Protein AF-A0A6M1SRT4-F1 (afdb_monomer)

Sequence (209 aa):
MESKGIPHTAVFRVLVNGAPESADYNVMPDDEIEVFPMEEVDPDELETIFSSPPAFIADSHLAKLGRDLRLLGIDTLINEEKEDAEIIRLSNNEKRMILTRNLNLLRHGSTQYGYWVRSEDPDQQLDEVLSRFNLFEMIQPFSRCMTCNGMLDEVSPEEVREEVPPKVREWCDQYHRCKDCGKVYWKGSHYDKLKEKVQRVINKMQRQG

Structure (mmCIF, N/CA/C/O backbone):
data_AF-A0A6M1SRT4-F1
#
_entry.id   AF-A0A6M1SRT4-F1
#
loop_
_atom_site.group_PDB
_atom_site.id
_atom_site.type_symbol
_atom_site.label_atom_id
_atom_site.label_alt_id
_atom_site.label_comp_id
_atom_site.label_asym_id
_atom_site.label_entity_id
_atom_site.label_seq_id
_atom_site.pdbx_PDB_ins_code
_atom_site.Cartn_x
_atom_site.Cartn_y
_atom_site.Cartn_z
_atom_site.occupancy
_atom_site.B_iso_or_equiv
_atom_site.auth_seq_id
_atom_site.auth_comp_id
_atom_site.auth_asym_id
_atom_site.auth_atom_id
_atom_site.pdbx_PDB_model_num
ATOM 1 N N . MET A 1 1 ? 32.104 1.715 -27.816 1.00 32.03 1 MET A N 1
ATOM 2 C CA . MET A 1 1 ? 30.871 0.911 -27.694 1.00 32.03 1 MET A CA 1
ATOM 3 C C . MET A 1 1 ? 30.430 1.039 -26.254 1.00 32.03 1 MET A C 1
ATOM 5 O O . MET A 1 1 ? 30.875 0.289 -25.400 1.00 32.03 1 MET A O 1
ATOM 9 N N . GLU A 1 2 ? 29.726 2.130 -25.974 1.00 26.80 2 GLU A N 1
ATOM 10 C CA . GLU A 1 2 ? 29.362 2.544 -24.622 1.00 26.80 2 GLU A CA 1
ATOM 11 C C . GLU A 1 2 ? 28.078 1.835 -24.194 1.00 26.80 2 GLU A C 1
ATOM 13 O O . GLU A 1 2 ? 27.153 1.672 -24.991 1.00 26.80 2 GLU A O 1
ATOM 18 N N . SER A 1 3 ? 28.060 1.389 -22.939 1.00 34.50 3 SER A N 1
ATOM 19 C CA . SER A 1 3 ? 26.933 0.741 -22.280 1.00 34.50 3 SER A CA 1
ATOM 20 C C . SER A 1 3 ? 25.682 1.612 -22.393 1.00 34.50 3 SER A C 1
ATOM 22 O O . SER A 1 3 ? 25.579 2.644 -21.725 1.00 34.50 3 SER A O 1
ATOM 24 N N . LYS A 1 4 ? 24.723 1.204 -23.224 1.00 35.44 4 LYS A N 1
ATOM 25 C CA . LYS A 1 4 ? 23.408 1.842 -23.273 1.00 35.44 4 LYS A CA 1
ATOM 26 C C . LYS A 1 4 ? 22.645 1.434 -22.018 1.00 35.44 4 LYS A C 1
ATOM 28 O O . LYS A 1 4 ? 22.087 0.346 -21.930 1.00 35.44 4 LYS A O 1
ATOM 33 N N . GLY A 1 5 ? 22.752 2.289 -21.003 1.00 40.31 5 GLY A N 1
ATOM 34 C CA . GLY A 1 5 ? 22.000 2.192 -19.764 1.00 40.31 5 GLY A CA 1
ATOM 35 C C . GLY A 1 5 ? 20.503 2.112 -20.047 1.00 40.31 5 GLY A C 1
ATOM 36 O O . GLY A 1 5 ? 20.013 2.655 -21.035 1.00 40.31 5 GLY A O 1
ATOM 37 N N . ILE A 1 6 ? 19.808 1.394 -19.169 1.00 43.38 6 ILE A N 1
ATOM 38 C CA . ILE A 1 6 ? 18.354 1.243 -19.182 1.00 43.38 6 ILE A CA 1
ATOM 39 C C . ILE A 1 6 ? 17.707 2.633 -19.305 1.00 43.38 6 ILE A C 1
ATOM 41 O O . ILE A 1 6 ? 18.128 3.537 -18.573 1.00 43.38 6 ILE A O 1
ATOM 45 N N . PRO A 1 7 ? 16.716 2.822 -20.201 1.00 38.16 7 PRO A N 1
ATOM 46 C CA . PRO A 1 7 ? 16.064 4.107 -20.382 1.00 38.16 7 PRO A CA 1
ATOM 47 C C . PRO A 1 7 ? 15.533 4.637 -19.060 1.00 38.16 7 PRO A C 1
ATOM 49 O O . PRO A 1 7 ? 15.009 3.891 -18.230 1.00 38.16 7 PRO A O 1
ATOM 52 N N . HIS A 1 8 ? 15.625 5.952 -18.897 1.00 35.12 8 HIS A N 1
ATOM 53 C CA . HIS A 1 8 ? 15.214 6.627 -17.680 1.00 35.12 8 HIS A CA 1
ATOM 54 C C . HIS A 1 8 ? 13.736 6.394 -17.332 1.00 35.12 8 HIS A C 1
ATOM 56 O O . HIS A 1 8 ? 13.391 6.716 -16.215 1.00 35.12 8 HIS A O 1
ATOM 62 N N . THR A 1 9 ? 12.886 5.831 -18.207 1.00 36.91 9 THR A N 1
ATOM 63 C CA . THR A 1 9 ? 11.411 5.779 -18.100 1.00 36.91 9 THR A CA 1
ATOM 64 C C . THR A 1 9 ? 10.755 4.392 -18.009 1.00 36.91 9 THR A C 1
ATOM 66 O O . THR A 1 9 ? 9.523 4.291 -17.960 1.00 36.91 9 THR A O 1
ATOM 69 N N . ALA A 1 10 ? 11.545 3.324 -17.902 1.00 42.59 10 ALA A N 1
ATOM 70 C CA . ALA A 1 10 ? 11.075 1.954 -18.101 1.00 42.59 10 ALA A CA 1
ATOM 71 C C . ALA A 1 10 ? 10.118 1.427 -17.004 1.00 42.59 10 ALA A C 1
ATOM 73 O O . ALA A 1 10 ? 10.505 1.169 -15.863 1.00 42.59 10 ALA A O 1
ATOM 74 N N . VAL A 1 11 ? 8.855 1.221 -17.389 1.00 48.19 11 VAL A N 1
ATOM 75 C CA . VAL A 1 11 ? 8.126 0.009 -16.988 1.00 48.19 11 VAL A CA 1
ATOM 76 C C . VAL A 1 11 ? 8.505 -1.034 -18.024 1.00 48.19 11 VAL A C 1
ATOM 78 O O . VAL A 1 11 ? 8.419 -0.755 -19.213 1.00 48.19 11 VAL A O 1
ATOM 81 N N . PHE A 1 12 ? 8.980 -2.189 -17.582 1.00 49.22 12 PHE A N 1
ATOM 82 C CA . PHE A 1 12 ? 9.591 -3.175 -18.464 1.00 49.22 12 PHE A CA 1
ATOM 83 C C . PHE A 1 12 ? 8.508 -4.130 -18.974 1.00 49.22 12 PHE A C 1
ATOM 85 O O . PHE A 1 12 ? 7.897 -4.829 -18.171 1.00 49.22 12 PHE A O 1
ATOM 92 N N . ARG A 1 13 ? 8.294 -4.182 -20.293 1.00 48.31 13 ARG A N 1
ATOM 93 C CA . ARG A 1 13 ? 7.928 -5.431 -20.972 1.00 48.31 13 ARG A CA 1
ATOM 94 C C . ARG A 1 13 ? 9.236 -6.014 -21.486 1.00 48.31 13 ARG A C 1
ATOM 96 O O . ARG A 1 13 ? 9.925 -5.339 -22.244 1.00 48.31 13 ARG A O 1
ATOM 103 N N . VAL A 1 14 ? 9.593 -7.207 -21.029 1.00 50.50 14 VAL A N 1
ATOM 104 C CA . VAL A 1 14 ? 10.761 -7.950 -21.517 1.00 50.50 14 VAL A CA 1
ATOM 105 C C . VAL A 1 14 ? 10.300 -8.728 -22.750 1.00 50.50 14 VAL A C 1
ATOM 107 O O . VAL A 1 14 ? 9.510 -9.662 -22.616 1.00 50.50 14 VAL A O 1
ATOM 110 N N . LEU A 1 15 ? 10.718 -8.315 -23.950 1.00 50.78 15 LEU A N 1
ATOM 111 C CA . LEU A 1 15 ? 10.634 -9.176 -25.138 1.00 50.78 15 LEU A CA 1
ATOM 112 C C . LEU A 1 15 ? 11.965 -9.901 -25.300 1.00 50.78 15 LEU A C 1
ATOM 114 O O . LEU A 1 15 ? 13.016 -9.308 -25.062 1.00 50.78 15 LEU A O 1
ATOM 118 N N . VAL A 1 16 ? 11.918 -11.158 -25.725 1.00 52.19 16 VAL A N 1
ATOM 119 C CA . VAL A 1 16 ? 13.107 -11.934 -26.079 1.00 52.19 16 VAL A CA 1
ATOM 120 C C . VAL A 1 16 ? 13.082 -12.117 -27.593 1.00 52.19 16 VAL A C 1
ATOM 122 O O . VAL A 1 16 ? 12.098 -12.612 -28.139 1.00 52.19 16 VAL A O 1
ATOM 125 N N . ASN A 1 17 ? 14.141 -11.686 -28.283 1.00 47.12 17 ASN A N 1
ATOM 126 C CA . ASN A 1 17 ? 14.293 -11.804 -29.739 1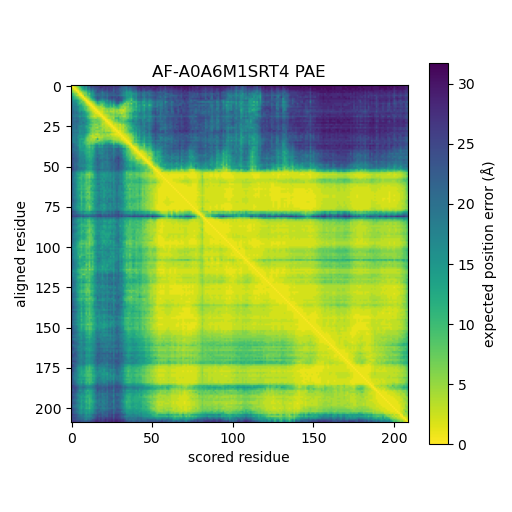.00 47.12 17 ASN A CA 1
ATOM 127 C C . ASN A 1 17 ? 13.105 -11.208 -30.530 1.00 47.12 17 ASN A C 1
ATOM 129 O O . ASN A 1 17 ? 12.660 -11.772 -31.532 1.00 47.12 17 ASN A O 1
ATOM 133 N N . GLY A 1 18 ? 12.566 -10.078 -30.061 1.00 41.59 18 GLY A N 1
ATOM 134 C CA . GLY A 1 18 ? 11.461 -9.364 -30.707 1.00 41.59 18 GLY A CA 1
ATOM 135 C C . GLY A 1 18 ? 10.059 -9.943 -30.470 1.00 41.59 18 GLY A C 1
ATOM 136 O O . GLY A 1 18 ? 9.101 -9.458 -31.074 1.00 41.59 18 GLY A O 1
ATOM 137 N N . ALA A 1 19 ? 9.897 -10.950 -29.600 1.00 44.38 19 ALA A N 1
ATOM 138 C CA . ALA A 1 19 ? 8.599 -11.552 -29.287 1.00 44.38 19 ALA A CA 1
ATOM 139 C C . ALA A 1 19 ? 8.323 -11.646 -27.771 1.00 44.38 19 ALA A C 1
ATOM 141 O O . ALA A 1 19 ? 9.248 -11.769 -26.963 1.00 44.38 19 ALA A O 1
ATOM 142 N N . PRO A 1 20 ? 7.043 -11.578 -27.348 1.00 48.00 20 PRO A N 1
ATOM 143 C CA . PRO A 1 20 ? 6.665 -11.884 -25.977 1.00 48.00 20 PRO A CA 1
ATOM 144 C C . PRO A 1 20 ? 6.768 -13.395 -25.765 1.00 48.00 20 PRO A C 1
ATOM 146 O O . PRO A 1 20 ? 5.934 -14.154 -26.258 1.00 48.00 20 PRO A O 1
ATOM 149 N N . GLU A 1 21 ? 7.799 -13.819 -25.045 1.00 55.38 21 GLU A N 1
ATOM 150 C CA . GLU A 1 21 ? 8.018 -15.229 -24.740 1.00 55.38 21 GLU A CA 1
ATOM 151 C C . GLU A 1 21 ? 7.243 -15.685 -23.501 1.00 55.38 21 GLU A C 1
ATOM 153 O O . GLU A 1 21 ? 6.806 -14.892 -22.661 1.00 55.38 21 GLU A O 1
ATOM 158 N N . SER A 1 22 ? 7.041 -16.999 -23.401 1.00 42.44 22 SER A N 1
ATOM 159 C CA . SER A 1 22 ? 6.357 -17.605 -22.255 1.00 42.44 22 SER A CA 1
ATOM 160 C C . SER A 1 22 ? 7.126 -17.387 -20.946 1.00 42.44 22 SER A C 1
ATOM 162 O O . SER A 1 22 ? 8.352 -17.293 -20.938 1.00 42.44 22 SER A O 1
ATOM 164 N N . ALA A 1 23 ? 6.406 -17.389 -19.820 1.00 41.41 23 ALA A N 1
ATOM 165 C CA . ALA A 1 23 ? 6.971 -17.245 -18.474 1.00 41.41 23 ALA A CA 1
ATOM 166 C C . ALA A 1 23 ? 8.093 -18.251 -18.141 1.00 41.41 23 ALA A C 1
ATOM 168 O O . ALA A 1 23 ? 8.920 -17.981 -17.271 1.00 41.41 23 ALA A O 1
ATOM 169 N N . ASP A 1 24 ? 8.100 -19.394 -18.830 1.00 40.78 24 ASP A N 1
ATOM 170 C CA . ASP A 1 24 ? 9.022 -20.512 -18.622 1.00 40.78 24 ASP A CA 1
ATOM 171 C C . ASP A 1 24 ? 10.260 -20.446 -19.539 1.00 40.78 24 ASP A C 1
ATOM 173 O O . ASP A 1 24 ? 11.065 -21.381 -19.583 1.00 40.78 24 ASP A O 1
ATOM 177 N N . TYR A 1 25 ? 10.420 -19.359 -20.298 1.00 48.25 25 TYR A N 1
ATOM 178 C CA . TYR A 1 25 ? 11.553 -19.180 -21.193 1.00 48.25 25 TYR A CA 1
ATOM 179 C C . TYR A 1 25 ? 12.846 -18.898 -20.412 1.00 48.25 25 TYR A C 1
ATOM 181 O O . TYR A 1 25 ? 12.944 -17.955 -19.624 1.00 48.25 25 TYR A O 1
ATOM 189 N N . ASN A 1 26 ? 13.867 -19.723 -20.653 1.00 47.91 26 ASN A N 1
ATOM 190 C CA . ASN A 1 26 ? 15.200 -19.530 -20.092 1.00 47.91 26 ASN A CA 1
ATOM 191 C C . ASN A 1 26 ? 16.015 -18.637 -21.023 1.00 47.91 26 ASN A C 1
ATOM 193 O O . ASN A 1 26 ? 16.450 -19.096 -22.077 1.00 47.91 26 ASN A O 1
ATOM 197 N N . VAL A 1 27 ? 16.242 -17.393 -20.600 1.00 50.66 27 VAL A N 1
ATOM 198 C CA . VAL A 1 27 ? 17.067 -16.433 -21.340 1.00 50.66 27 VAL A CA 1
ATOM 199 C C . VAL A 1 27 ? 18.485 -16.971 -21.531 1.00 50.66 27 VAL A C 1
ATOM 201 O O . VAL A 1 27 ? 19.181 -17.309 -20.569 1.00 50.66 27 VAL A O 1
ATOM 204 N N . MET A 1 28 ? 18.901 -17.038 -22.789 1.00 57.19 28 MET A N 1
ATOM 205 C CA . MET A 1 28 ? 20.204 -17.491 -23.251 1.00 57.19 28 MET A CA 1
ATOM 206 C C . MET A 1 28 ? 21.172 -16.306 -23.411 1.00 57.19 28 MET A C 1
ATOM 208 O O . MET A 1 28 ? 20.737 -15.170 -23.587 1.00 57.19 28 MET A O 1
ATOM 212 N N . PRO A 1 29 ? 22.501 -16.539 -23.384 1.00 40.69 29 PRO A N 1
ATOM 213 C CA . PRO A 1 29 ? 23.502 -15.471 -23.502 1.00 40.69 29 PRO A CA 1
ATOM 214 C C . PRO A 1 29 ? 23.410 -14.612 -24.772 1.00 40.69 29 PRO A C 1
ATOM 216 O O . PRO A 1 29 ? 23.883 -13.478 -24.754 1.00 40.69 29 PRO A O 1
ATOM 219 N N . ASP A 1 30 ? 22.820 -15.149 -25.841 1.00 56.78 30 ASP A N 1
ATOM 220 C CA . ASP A 1 30 ? 22.699 -14.491 -27.146 1.00 56.78 30 ASP A CA 1
ATOM 221 C C . ASP A 1 30 ? 21.304 -13.889 -27.393 1.00 56.78 30 ASP A C 1
ATOM 223 O O . ASP A 1 30 ? 21.046 -13.387 -28.485 1.00 56.78 30 ASP A O 1
ATOM 227 N N . ASP A 1 31 ? 20.404 -13.937 -26.406 1.00 49.97 31 ASP A N 1
ATOM 228 C CA . ASP A 1 31 ? 19.069 -13.362 -26.553 1.00 49.97 31 ASP A CA 1
ATOM 229 C C . ASP A 1 31 ? 19.103 -11.833 -26.538 1.00 49.97 31 ASP A C 1
ATOM 231 O O . ASP A 1 31 ? 19.677 -11.200 -25.644 1.00 49.97 31 ASP A O 1
ATOM 235 N N . GLU A 1 32 ? 18.407 -11.225 -27.499 1.00 41.72 32 GLU A N 1
ATOM 236 C CA . GLU A 1 32 ? 18.157 -9.789 -27.496 1.00 41.72 32 GLU A CA 1
ATOM 237 C C . GLU A 1 32 ? 16.957 -9.487 -26.600 1.00 41.72 32 GLU A C 1
ATOM 239 O O . GLU A 1 32 ? 15.810 -9.790 -26.932 1.00 41.72 32 GLU A O 1
ATOM 244 N N . ILE A 1 33 ? 17.235 -8.899 -25.434 1.00 51.56 33 ILE A N 1
ATOM 245 C CA . ILE A 1 33 ? 16.201 -8.428 -24.516 1.00 51.56 33 ILE A CA 1
ATOM 246 C C . ILE A 1 33 ? 15.830 -6.994 -24.878 1.00 51.56 33 ILE A C 1
ATOM 248 O O . ILE A 1 33 ? 16.604 -6.061 -24.637 1.00 51.56 33 ILE A O 1
ATOM 252 N N . GLU A 1 34 ? 14.624 -6.807 -25.401 1.00 46.69 34 GLU A N 1
ATOM 253 C CA . GLU A 1 34 ? 14.086 -5.476 -25.657 1.00 46.69 34 GLU A CA 1
ATOM 254 C C . GLU A 1 34 ? 13.308 -4.985 -24.435 1.00 46.69 34 GLU A C 1
ATOM 256 O O . GLU A 1 34 ? 12.413 -5.657 -23.919 1.00 46.69 34 GLU A O 1
ATOM 261 N N . VAL A 1 35 ? 13.689 -3.797 -23.963 1.00 50.81 35 VAL A N 1
ATOM 262 C CA . VAL A 1 35 ? 13.059 -3.087 -22.850 1.00 50.81 35 VAL A CA 1
ATOM 263 C C . VAL A 1 35 ? 12.416 -1.829 -23.403 1.00 50.81 35 VAL A C 1
ATOM 265 O O . VAL A 1 35 ? 13.119 -0.903 -23.812 1.00 50.81 35 VAL A O 1
ATOM 268 N N . PHE A 1 36 ? 11.090 -1.774 -23.360 1.00 47.12 36 PHE A N 1
ATOM 269 C CA . PHE A 1 36 ? 10.350 -0.625 -23.868 1.00 47.12 36 PHE A CA 1
ATOM 270 C C . PHE A 1 36 ? 10.155 0.430 -22.775 1.00 47.12 36 PHE A C 1
ATOM 272 O O . PHE A 1 36 ? 9.729 0.099 -21.666 1.00 47.12 36 PHE A O 1
ATOM 279 N N . PRO A 1 37 ? 10.443 1.713 -23.044 1.00 46.75 37 PRO A N 1
ATOM 280 C CA . PRO A 1 37 ? 9.884 2.791 -22.246 1.00 46.75 37 PRO A CA 1
ATOM 281 C C . PRO A 1 37 ? 8.361 2.816 -22.452 1.00 46.75 37 PRO A C 1
ATOM 283 O O . PRO A 1 37 ? 7.874 2.717 -23.573 1.00 46.75 37 PRO A O 1
ATOM 286 N N . MET A 1 38 ? 7.582 2.970 -21.376 1.00 48.91 38 MET A N 1
ATOM 287 C CA . MET A 1 38 ? 6.108 2.962 -21.477 1.00 48.91 38 MET A CA 1
ATOM 288 C C . MET A 1 38 ? 5.548 4.110 -22.328 1.00 48.91 38 MET A C 1
ATOM 290 O O . MET A 1 38 ? 4.392 4.073 -22.712 1.00 48.91 38 MET A O 1
ATOM 294 N N . GLU A 1 39 ? 6.353 5.123 -22.644 1.00 47.41 39 GLU A N 1
ATOM 295 C CA . GLU A 1 39 ? 5.965 6.211 -23.551 1.00 47.41 39 GLU A CA 1
ATOM 296 C C . GLU A 1 39 ? 5.524 5.701 -24.941 1.00 47.41 39 GLU A C 1
ATOM 298 O O . GLU A 1 39 ? 4.870 6.438 -25.672 1.00 47.41 39 GLU A O 1
ATOM 303 N N . GLU A 1 40 ? 5.834 4.443 -25.276 1.00 46.09 40 GLU A N 1
ATOM 304 C CA . GLU A 1 40 ? 5.462 3.767 -26.524 1.00 46.09 40 GLU A CA 1
ATOM 305 C C . GLU A 1 40 ? 4.365 2.692 -26.359 1.00 46.09 40 GLU A C 1
ATOM 307 O O . GLU A 1 40 ? 3.987 2.065 -27.346 1.00 46.09 40 GLU A O 1
ATOM 312 N N . VAL A 1 41 ? 3.846 2.464 -25.143 1.00 48.69 41 VAL A N 1
ATOM 313 C CA . VAL A 1 41 ? 2.794 1.464 -24.872 1.00 48.69 41 VAL A CA 1
ATOM 314 C C . VAL A 1 41 ? 1.449 2.168 -24.726 1.00 48.69 41 VAL A C 1
ATOM 316 O O . VAL A 1 41 ? 1.307 3.078 -23.908 1.00 48.69 41 VAL A O 1
ATOM 319 N N . ASP A 1 42 ? 0.464 1.740 -25.514 1.00 48.59 42 ASP A N 1
ATOM 320 C CA . ASP A 1 42 ? -0.900 2.268 -25.467 1.00 48.59 42 ASP A CA 1
ATOM 321 C C . ASP A 1 42 ? -1.490 2.097 -24.046 1.00 48.59 42 ASP A C 1
ATOM 323 O O . ASP A 1 42 ? -1.425 0.994 -23.492 1.00 48.59 42 ASP A O 1
ATOM 327 N N . PRO A 1 43 ? -2.053 3.146 -23.416 1.00 50.19 43 PRO A N 1
ATOM 328 C CA . PRO A 1 43 ? -2.765 3.030 -22.144 1.00 50.19 43 PRO A CA 1
ATOM 329 C C . PRO A 1 43 ? -3.808 1.901 -22.105 1.00 50.19 43 PRO A C 1
ATOM 331 O O . PRO A 1 43 ? -3.932 1.234 -21.077 1.00 50.19 43 PRO A O 1
ATOM 334 N N . ASP A 1 44 ? -4.481 1.622 -23.225 1.00 49.22 44 ASP A N 1
ATOM 335 C CA . ASP A 1 44 ? -5.466 0.538 -23.338 1.00 49.22 44 ASP A CA 1
ATOM 336 C C . ASP A 1 44 ? -4.788 -0.855 -23.346 1.00 49.22 44 ASP A C 1
ATOM 338 O O . ASP A 1 44 ? -5.333 -1.848 -22.846 1.00 49.22 44 ASP A O 1
ATOM 342 N N . GLU A 1 45 ? -3.546 -0.948 -23.838 1.00 49.19 45 GLU A N 1
ATOM 343 C CA . GLU A 1 45 ? -2.724 -2.156 -23.698 1.00 49.19 45 GLU A CA 1
ATOM 344 C C . GLU A 1 45 ? -2.268 -2.358 -22.246 1.00 49.19 45 GLU A C 1
ATOM 346 O O . GLU A 1 45 ? -2.200 -3.498 -21.786 1.00 49.19 45 GLU A O 1
ATOM 351 N N . LEU A 1 46 ? -2.029 -1.289 -21.478 1.00 49.81 46 LEU A N 1
ATOM 352 C CA . LEU A 1 46 ? -1.686 -1.397 -20.052 1.00 49.81 46 LEU A CA 1
ATOM 353 C C . LEU A 1 46 ? -2.848 -1.950 -19.220 1.00 49.81 46 LEU A C 1
ATOM 355 O O . LEU A 1 46 ? -2.618 -2.792 -18.351 1.00 49.81 46 LEU A O 1
ATOM 359 N N . GLU A 1 47 ? -4.088 -1.545 -19.507 1.00 49.00 47 GLU A N 1
ATOM 360 C CA . GLU A 1 47 ? -5.283 -2.137 -18.882 1.00 49.00 47 GLU A CA 1
ATOM 361 C C . GLU A 1 47 ? -5.444 -3.626 -19.218 1.00 49.00 47 GLU A C 1
ATOM 363 O O . GLU A 1 47 ? -5.954 -4.400 -18.410 1.00 49.00 47 GLU A O 1
ATOM 368 N N . THR A 1 48 ? -4.966 -4.046 -20.392 1.00 48.81 48 THR A N 1
ATOM 369 C CA . THR A 1 48 ? -5.008 -5.446 -20.838 1.00 48.81 48 THR A CA 1
ATOM 370 C C . THR A 1 48 ? -3.883 -6.289 -20.214 1.00 48.81 48 THR A C 1
ATOM 372 O O . THR A 1 48 ? -4.043 -7.496 -20.000 1.00 48.81 48 THR A O 1
ATOM 375 N N . ILE A 1 49 ? -2.739 -5.669 -19.909 1.00 51.38 49 ILE A N 1
ATOM 376 C CA . ILE A 1 49 ? -1.545 -6.325 -19.357 1.00 51.38 49 ILE A CA 1
ATOM 377 C C . ILE A 1 49 ? -1.623 -6.460 -17.826 1.00 51.38 49 ILE A C 1
ATOM 379 O O . ILE A 1 49 ? -1.140 -7.453 -17.272 1.00 51.38 49 ILE A O 1
ATOM 383 N N . PHE A 1 50 ? -2.247 -5.507 -17.130 1.00 60.56 50 PHE A N 1
ATOM 384 C CA . PHE A 1 50 ? -2.291 -5.482 -15.667 1.00 60.56 50 PHE A CA 1
ATOM 385 C C . PHE A 1 50 ? -3.633 -5.926 -15.088 1.00 60.56 50 PHE A C 1
ATOM 387 O O . PHE A 1 50 ? -4.680 -5.878 -15.727 1.00 60.56 50 PHE A O 1
ATOM 394 N N . SER A 1 51 ? -3.608 -6.342 -13.822 1.00 59.38 51 SER A N 1
ATOM 395 C CA . SER A 1 51 ? -4.833 -6.407 -13.027 1.00 59.38 51 SER A CA 1
ATOM 396 C C . SER A 1 51 ? -5.455 -5.007 -12.949 1.00 59.38 51 SER A C 1
ATOM 398 O O . SER A 1 51 ? -4.738 -4.036 -12.714 1.00 59.38 51 SER A O 1
ATOM 400 N N . SER A 1 52 ? -6.774 -4.904 -13.130 1.00 61.16 52 SER A N 1
ATOM 401 C CA . SER A 1 52 ? -7.538 -3.685 -12.847 1.00 61.16 52 SER A CA 1
ATOM 402 C C . SER A 1 52 ? -8.387 -3.915 -11.588 1.00 61.16 52 SER A C 1
ATOM 404 O O . SER A 1 52 ? -9.261 -4.789 -11.608 1.00 61.16 52 SER A O 1
ATOM 406 N N . PRO A 1 53 ? -8.130 -3.199 -10.474 1.00 68.25 53 PRO A N 1
ATOM 407 C CA . PRO A 1 53 ? -7.096 -2.172 -10.295 1.00 68.25 53 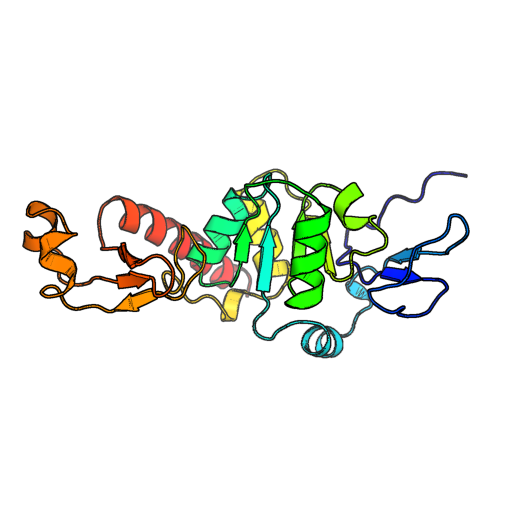PRO A CA 1
ATOM 408 C C . PRO A 1 53 ? -5.663 -2.751 -10.189 1.00 68.25 53 PRO A C 1
ATOM 410 O O . PRO A 1 53 ? -5.508 -3.925 -9.830 1.00 68.25 53 PRO A O 1
ATOM 413 N N . PRO A 1 54 ? -4.611 -1.940 -10.442 1.00 79.75 54 PRO A N 1
ATOM 414 C CA . PRO A 1 54 ? -3.219 -2.380 -10.400 1.00 79.75 54 PRO A CA 1
ATOM 415 C C . PRO A 1 54 ? -2.816 -2.887 -9.017 1.00 79.75 54 PRO A C 1
ATOM 417 O O . PRO A 1 54 ? -3.137 -2.282 -7.990 1.00 79.75 54 PRO A O 1
ATOM 420 N N . ALA A 1 55 ? -2.048 -3.973 -9.008 1.00 91.62 55 ALA A N 1
ATOM 421 C CA . ALA A 1 55 ? -1.482 -4.564 -7.807 1.00 91.62 55 ALA A CA 1
ATOM 422 C C . ALA A 1 55 ? 0.047 -4.611 -7.898 1.00 91.62 55 ALA A C 1
ATOM 424 O O . ALA A 1 55 ? 0.616 -4.794 -8.975 1.00 91.62 55 ALA A O 1
ATOM 425 N N . PHE A 1 56 ? 0.719 -4.468 -6.759 1.00 94.19 56 PHE A N 1
ATOM 426 C CA . PHE A 1 56 ? 2.168 -4.291 -6.687 1.00 94.19 56 PHE A CA 1
ATOM 427 C C . PHE A 1 56 ? 2.833 -5.322 -5.773 1.00 94.19 56 PHE A C 1
ATOM 429 O O . PHE A 1 56 ? 2.200 -5.907 -4.886 1.00 94.19 56 PHE A O 1
ATOM 436 N N . ILE A 1 57 ? 4.137 -5.506 -5.968 1.00 94.81 57 ILE A N 1
ATOM 437 C CA . ILE A 1 57 ? 5.048 -6.131 -5.006 1.00 94.81 57 ILE A CA 1
ATOM 438 C C . ILE A 1 57 ? 6.217 -5.174 -4.797 1.00 94.81 57 ILE A C 1
ATOM 440 O O . ILE A 1 57 ? 6.959 -4.896 -5.732 1.00 94.81 57 ILE A O 1
ATOM 444 N N . ALA A 1 58 ? 6.393 -4.668 -3.581 1.00 94.88 58 ALA A N 1
ATOM 445 C CA . ALA A 1 58 ? 7.552 -3.869 -3.208 1.00 94.88 58 ALA A CA 1
ATOM 446 C C . ALA A 1 58 ? 8.661 -4.766 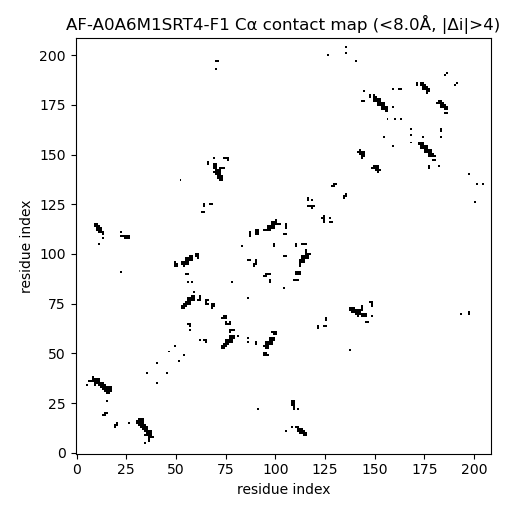-2.645 1.00 94.88 58 ALA A C 1
ATOM 448 O O . ALA A 1 58 ? 8.411 -5.602 -1.768 1.00 94.88 58 ALA A O 1
ATOM 449 N N . ASP A 1 59 ? 9.893 -4.567 -3.118 1.00 90.50 59 ASP A N 1
ATOM 450 C CA . ASP A 1 59 ? 11.064 -5.196 -2.505 1.00 90.50 59 ASP A CA 1
ATOM 451 C C . ASP A 1 59 ? 11.316 -4.681 -1.070 1.00 90.50 59 ASP A C 1
ATOM 453 O O . ASP A 1 59 ? 10.716 -3.704 -0.602 1.00 90.50 59 ASP A O 1
ATOM 457 N N . SER A 1 60 ? 12.250 -5.317 -0.358 1.00 89.12 60 SER A N 1
ATOM 458 C CA . SER A 1 60 ? 12.561 -4.960 1.031 1.00 89.12 60 SER A CA 1
ATOM 459 C C . SER A 1 60 ? 13.071 -3.520 1.211 1.00 89.12 60 SER A C 1
ATOM 461 O O . SER A 1 60 ? 12.874 -2.929 2.273 1.00 89.12 60 SER A O 1
ATOM 463 N N . HIS A 1 61 ? 13.724 -2.934 0.200 1.00 88.69 61 HIS A N 1
ATOM 464 C CA . HIS A 1 61 ? 14.218 -1.551 0.249 1.00 88.69 61 HIS A CA 1
ATOM 465 C C . HIS A 1 61 ? 13.085 -0.534 0.067 1.00 88.69 61 HIS A C 1
ATOM 467 O O . HIS A 1 61 ? 13.187 0.599 0.537 1.00 88.69 61 HIS A O 1
ATOM 473 N N . LEU A 1 62 ? 11.984 -0.952 -0.556 1.00 93.94 62 LEU A N 1
ATOM 474 C CA . LEU A 1 62 ? 10.779 -0.160 -0.775 1.00 93.94 62 LEU A CA 1
ATOM 475 C C . LEU A 1 62 ? 9.631 -0.538 0.172 1.00 93.94 62 LEU A C 1
ATOM 477 O O . LEU A 1 62 ? 8.488 -0.139 -0.039 1.00 93.94 62 LEU A O 1
ATOM 481 N N . ALA A 1 63 ? 9.912 -1.223 1.284 1.00 93.69 63 ALA A N 1
ATOM 482 C CA . ALA A 1 63 ? 8.892 -1.598 2.267 1.00 93.69 63 ALA A CA 1
ATOM 483 C C . ALA A 1 63 ? 8.106 -0.394 2.827 1.00 93.69 63 ALA A C 1
ATOM 485 O O . ALA A 1 63 ? 6.922 -0.509 3.146 1.00 93.69 63 ALA A O 1
ATOM 486 N N . LYS A 1 64 ? 8.737 0.786 2.953 1.00 94.88 64 LYS A N 1
ATOM 487 C CA . LYS A 1 64 ? 8.026 2.014 3.355 1.00 94.88 64 LYS A CA 1
ATOM 488 C C . LYS A 1 64 ? 7.027 2.458 2.283 1.00 94.88 64 LYS A C 1
ATOM 490 O O . LYS A 1 64 ? 5.874 2.695 2.628 1.00 94.88 64 LYS A O 1
ATOM 495 N N . LEU A 1 65 ? 7.449 2.494 1.019 1.00 96.06 65 LEU A N 1
ATOM 496 C CA . LEU A 1 65 ? 6.575 2.781 -0.118 1.00 96.06 65 LEU A CA 1
ATOM 497 C C . LEU A 1 65 ? 5.401 1.795 -0.166 1.00 96.06 65 LEU A C 1
ATOM 499 O O . LEU A 1 65 ? 4.254 2.217 -0.251 1.00 96.06 65 LEU A O 1
ATOM 503 N N . GLY A 1 66 ? 5.662 0.494 -0.008 1.00 96.50 66 GLY A N 1
ATOM 504 C CA . GLY A 1 66 ? 4.605 -0.517 0.016 1.00 96.50 66 GLY A CA 1
ATOM 505 C C . GLY A 1 66 ? 3.594 -0.312 1.149 1.00 96.50 66 GLY A C 1
ATOM 506 O O . GLY A 1 66 ? 2.392 -0.459 0.942 1.00 96.50 66 GLY A O 1
ATOM 507 N N . ARG A 1 67 ? 4.045 0.099 2.343 1.00 95.94 67 ARG A N 1
ATOM 508 C CA . ARG A 1 67 ? 3.139 0.460 3.449 1.00 95.94 67 ARG A CA 1
ATOM 509 C C . ARG A 1 67 ? 2.305 1.696 3.126 1.00 95.94 67 ARG A C 1
ATOM 511 O O . ARG A 1 67 ? 1.131 1.734 3.474 1.00 95.94 67 ARG A O 1
ATOM 518 N N . ASP A 1 68 ? 2.890 2.683 2.464 1.00 96.19 68 ASP A N 1
ATOM 519 C CA . ASP A 1 68 ? 2.177 3.896 2.075 1.00 96.19 68 ASP A CA 1
ATOM 520 C C . ASP A 1 68 ? 1.132 3.629 0.982 1.00 96.19 68 ASP A C 1
ATOM 522 O O . ASP A 1 68 ? 0.027 4.157 1.058 1.00 96.19 68 ASP A O 1
ATOM 526 N N . LEU A 1 69 ? 1.423 2.743 0.027 1.00 96.44 69 LEU A N 1
ATOM 527 C CA . LEU A 1 69 ? 0.450 2.280 -0.965 1.00 96.44 69 LEU A CA 1
ATOM 528 C C . LEU A 1 69 ? -0.717 1.529 -0.302 1.00 96.44 69 LEU A C 1
ATOM 530 O O . LEU A 1 69 ? -1.876 1.852 -0.564 1.00 96.44 69 LEU A O 1
ATOM 534 N N . ARG A 1 70 ? -0.436 0.621 0.647 1.00 97.25 70 ARG A N 1
ATOM 535 C CA . ARG A 1 70 ? -1.478 -0.049 1.456 1.00 97.25 70 ARG A CA 1
ATOM 536 C C . ARG A 1 70 ? -2.342 0.943 2.228 1.00 97.25 70 ARG A C 1
ATOM 538 O O . ARG A 1 70 ? -3.555 0.765 2.295 1.00 97.25 70 ARG A O 1
ATOM 545 N N . LEU A 1 71 ? -1.735 1.990 2.797 1.00 96.19 71 LEU A N 1
ATOM 546 C CA . LEU A 1 71 ? -2.460 3.039 3.523 1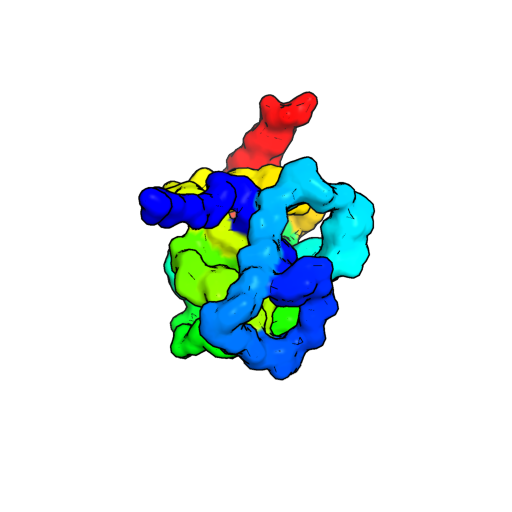.00 96.19 71 LEU A CA 1
ATOM 547 C C . LEU A 1 71 ? -3.495 3.726 2.630 1.00 96.19 71 LEU A C 1
ATOM 549 O O . LEU A 1 71 ? -4.585 4.048 3.100 1.00 96.19 71 LEU A O 1
ATOM 553 N N . LEU A 1 72 ? -3.150 3.931 1.358 1.00 95.94 72 LEU A N 1
ATOM 554 C CA . LEU A 1 72 ? -4.019 4.508 0.335 1.00 95.94 72 LEU A CA 1
ATOM 555 C C . LEU A 1 72 ? -5.013 3.497 -0.264 1.00 95.94 72 LEU A C 1
ATOM 557 O O . LEU A 1 72 ? -5.799 3.878 -1.123 1.00 95.94 72 LEU A O 1
ATOM 561 N N . GLY A 1 73 ? -5.011 2.239 0.189 1.00 95.88 73 GLY A N 1
ATOM 562 C CA . GLY A 1 73 ? -5.910 1.185 -0.292 1.00 95.88 73 GLY A CA 1
ATOM 563 C C . GLY A 1 73 ? -5.416 0.416 -1.515 1.00 95.88 73 GLY A C 1
ATOM 564 O O . GLY A 1 73 ? -6.124 -0.456 -2.016 1.00 95.88 73 GLY A O 1
ATOM 565 N N . ILE A 1 74 ? -4.199 0.694 -1.980 1.00 95.88 74 ILE A N 1
ATOM 566 C CA . ILE A 1 74 ? -3.623 0.048 -3.158 1.00 95.88 74 ILE A CA 1
ATOM 567 C C . ILE A 1 74 ? -3.078 -1.332 -2.778 1.00 95.88 74 ILE A C 1
ATOM 569 O O . ILE A 1 74 ? -2.342 -1.480 -1.798 1.00 95.88 74 ILE A O 1
ATOM 573 N N . ASP A 1 75 ? -3.429 -2.348 -3.567 1.00 96.38 75 ASP A N 1
ATOM 574 C CA . ASP A 1 75 ? -3.019 -3.734 -3.344 1.00 96.38 75 ASP A CA 1
ATOM 575 C C . ASP A 1 75 ? -1.502 -3.880 -3.509 1.00 96.38 75 ASP A C 1
ATOM 577 O O . ASP A 1 75 ? -0.984 -3.831 -4.620 1.00 96.38 75 ASP A O 1
ATOM 581 N N . THR A 1 76 ? -0.765 -4.035 -2.408 1.00 96.62 76 THR A N 1
ATOM 582 C CA . THR A 1 76 ? 0.701 -4.095 -2.447 1.00 96.62 76 THR A CA 1
ATOM 583 C C . THR A 1 76 ? 1.249 -5.159 -1.505 1.00 96.62 76 THR A C 1
ATOM 585 O O . THR A 1 76 ? 1.169 -5.037 -0.279 1.00 96.62 76 THR A O 1
ATOM 588 N N . LEU A 1 77 ? 1.884 -6.194 -2.050 1.00 95.56 77 LEU A N 1
ATOM 589 C CA . LEU A 1 77 ? 2.719 -7.096 -1.257 1.00 95.56 77 LEU A CA 1
ATOM 590 C C . LEU A 1 77 ? 4.047 -6.412 -0.922 1.00 95.56 77 LEU A C 1
ATOM 592 O O . LEU A 1 77 ? 4.522 -5.547 -1.652 1.00 95.56 77 LEU A O 1
ATOM 596 N N . ILE A 1 78 ? 4.633 -6.786 0.209 1.00 94.81 78 ILE A N 1
ATOM 597 C CA . ILE A 1 78 ? 5.963 -6.338 0.623 1.00 94.81 78 ILE A CA 1
ATOM 598 C C . ILE A 1 78 ? 6.742 -7.610 0.889 1.00 94.81 78 ILE A C 1
ATOM 600 O O . ILE A 1 78 ? 6.326 -8.396 1.740 1.00 94.81 78 ILE A O 1
ATOM 604 N N . ASN A 1 79 ? 7.829 -7.823 0.155 1.00 85.62 79 ASN A N 1
ATOM 605 C CA . ASN A 1 79 ? 8.671 -8.982 0.397 1.00 85.62 79 ASN A CA 1
ATOM 606 C C . ASN A 1 79 ? 9.689 -8.671 1.502 1.00 85.62 79 ASN A C 1
ATOM 608 O O . ASN A 1 79 ? 10.665 -7.953 1.269 1.00 85.62 79 ASN A O 1
ATOM 612 N N . GLU A 1 80 ? 9.457 -9.203 2.703 1.00 74.94 80 GLU A N 1
ATOM 613 C CA . GLU A 1 80 ? 10.366 -9.045 3.846 1.00 74.94 80 GLU A CA 1
ATOM 614 C C . GLU A 1 80 ? 11.435 -10.157 3.912 1.00 74.94 80 GLU A C 1
ATOM 616 O O . GLU A 1 80 ? 12.522 -9.913 4.436 1.00 74.94 80 GLU A O 1
ATOM 621 N N . GLU A 1 81 ? 11.180 -11.337 3.325 1.00 65.81 81 GLU A N 1
ATOM 622 C CA . GLU A 1 81 ? 11.948 -12.575 3.582 1.00 65.81 81 GLU A CA 1
ATOM 623 C C . GLU A 1 81 ? 12.921 -13.008 2.461 1.00 65.81 81 GLU A C 1
ATOM 625 O O . GLU A 1 81 ? 13.575 -14.035 2.578 1.00 65.81 81 GLU A O 1
ATOM 630 N N . LYS A 1 82 ? 13.121 -12.157 1.443 1.00 65.88 82 LYS A N 1
ATOM 631 C CA . LYS A 1 82 ? 14.250 -12.172 0.483 1.00 65.88 82 LYS A CA 1
ATOM 632 C C . LYS A 1 82 ? 14.554 -13.501 -0.234 1.00 65.88 82 LYS A C 1
ATOM 634 O O . LYS A 1 82 ? 15.503 -14.184 0.123 1.00 65.88 82 LYS A O 1
ATOM 639 N N . GLU A 1 83 ? 13.930 -13.694 -1.395 1.00 81.62 83 GLU A N 1
ATOM 640 C CA . GLU A 1 83 ? 14.585 -14.228 -2.600 1.00 81.62 83 GLU A CA 1
ATOM 641 C C . GLU A 1 83 ? 13.991 -13.522 -3.827 1.00 81.62 83 GLU A C 1
ATOM 643 O O . GLU A 1 83 ? 12.770 -13.384 -3.934 1.00 81.62 83 GLU A O 1
ATOM 648 N N . ASP A 1 84 ? 14.839 -13.060 -4.751 1.00 84.44 84 ASP A N 1
ATOM 649 C CA . ASP A 1 84 ? 14.396 -12.400 -5.990 1.00 84.44 84 ASP A CA 1
ATOM 650 C C . ASP A 1 84 ? 13.479 -13.333 -6.809 1.00 84.44 84 ASP A C 1
ATOM 652 O O . ASP A 1 84 ? 12.479 -12.889 -7.371 1.00 84.44 84 ASP A O 1
ATOM 656 N N . ALA A 1 85 ? 13.754 -14.642 -6.785 1.00 86.38 85 ALA A N 1
ATOM 657 C CA . ALA A 1 85 ? 12.954 -15.663 -7.459 1.00 86.38 85 ALA A CA 1
ATOM 658 C C . ALA A 1 85 ? 11.493 -15.703 -6.979 1.00 86.38 85 ALA A C 1
ATOM 660 O O . ALA A 1 85 ? 10.583 -15.829 -7.797 1.00 86.38 85 ALA A O 1
ATOM 661 N N . GLU A 1 86 ? 11.246 -15.549 -5.676 1.00 87.94 86 GLU A N 1
ATOM 662 C CA . GLU A 1 86 ? 9.888 -15.568 -5.123 1.00 87.94 86 GLU A CA 1
ATOM 663 C C . GLU A 1 86 ? 9.106 -14.303 -5.499 1.00 87.94 86 GLU A C 1
ATOM 665 O O . GLU A 1 86 ? 7.928 -14.386 -5.851 1.00 87.94 86 GLU A O 1
ATOM 670 N N . ILE A 1 87 ? 9.770 -13.138 -5.505 1.00 89.25 87 ILE A N 1
ATOM 671 C CA . ILE A 1 87 ? 9.166 -11.883 -5.984 1.00 89.25 87 ILE A CA 1
ATOM 672 C C . ILE A 1 87 ? 8.707 -12.044 -7.433 1.00 89.25 87 ILE A C 1
ATOM 674 O O . ILE A 1 87 ? 7.571 -11.701 -7.762 1.00 89.25 87 ILE A O 1
ATOM 678 N N . ILE A 1 88 ? 9.579 -12.583 -8.286 1.00 86.44 88 ILE A N 1
ATOM 679 C CA . ILE A 1 88 ? 9.297 -12.792 -9.708 1.00 86.44 88 ILE A CA 1
ATOM 680 C C . ILE A 1 88 ? 8.159 -13.797 -9.891 1.00 86.44 88 ILE A C 1
ATOM 682 O O . ILE A 1 88 ? 7.213 -13.536 -10.634 1.00 86.44 88 ILE A O 1
ATOM 686 N N . ARG A 1 89 ? 8.201 -14.922 -9.171 1.00 88.81 89 ARG A N 1
ATOM 687 C CA . ARG A 1 89 ? 7.162 -15.955 -9.225 1.00 88.81 89 ARG A CA 1
ATOM 688 C C . ARG A 1 89 ? 5.789 -15.395 -8.848 1.00 88.81 89 ARG A C 1
ATOM 690 O O . ARG A 1 89 ? 4.821 -15.625 -9.571 1.00 88.81 89 ARG A O 1
ATOM 697 N N . LEU A 1 90 ? 5.693 -14.659 -7.739 1.00 89.50 90 LEU A N 1
ATOM 698 C CA . LEU A 1 90 ? 4.442 -14.034 -7.295 1.00 89.50 90 LEU A CA 1
ATOM 699 C C . LEU A 1 90 ? 3.972 -12.951 -8.269 1.00 89.50 90 LEU A C 1
ATOM 701 O O . LEU A 1 90 ? 2.790 -12.899 -8.598 1.00 89.50 90 LEU A O 1
ATOM 705 N N . SER A 1 91 ? 4.893 -12.119 -8.761 1.00 87.94 91 SER A N 1
ATOM 706 C CA . SER A 1 91 ? 4.602 -11.082 -9.754 1.00 87.94 91 SER A CA 1
ATOM 707 C C . SER A 1 91 ? 3.968 -11.669 -11.008 1.00 87.94 91 SER A C 1
ATOM 709 O O . SER A 1 91 ? 2.909 -11.205 -11.426 1.00 87.94 91 SER A O 1
ATOM 711 N N . ASN A 1 92 ? 4.560 -12.729 -11.556 1.00 84.56 92 ASN A N 1
ATOM 712 C CA . ASN A 1 92 ? 4.080 -13.365 -12.775 1.00 84.56 92 ASN A CA 1
ATOM 713 C C . ASN A 1 92 ? 2.738 -14.081 -12.556 1.00 84.56 92 ASN A C 1
ATOM 715 O O . ASN A 1 92 ? 1.819 -13.921 -13.356 1.00 84.56 92 ASN A O 1
ATOM 719 N N . ASN A 1 93 ? 2.603 -14.836 -11.458 1.00 86.38 93 ASN A N 1
ATOM 720 C CA . ASN A 1 93 ? 1.394 -15.617 -11.174 1.00 86.38 93 ASN A CA 1
ATOM 721 C C . ASN A 1 93 ? 0.179 -14.739 -10.854 1.00 86.38 93 ASN A C 1
ATOM 723 O O . ASN A 1 93 ? -0.931 -15.035 -11.290 1.00 86.38 93 ASN A O 1
ATOM 727 N N . GLU A 1 94 ? 0.383 -13.667 -10.088 1.00 87.38 94 GLU A N 1
ATOM 728 C CA . GLU A 1 94 ? -0.691 -12.770 -9.646 1.00 87.38 94 GLU A CA 1
ATOM 729 C C . GLU A 1 94 ? -0.801 -11.502 -10.506 1.00 87.38 94 GLU A C 1
ATOM 731 O O . GLU A 1 94 ? -1.595 -10.615 -10.194 1.00 87.38 94 GLU A O 1
ATOM 736 N N . LYS A 1 95 ? -0.007 -11.402 -11.582 1.00 83.62 95 LYS A N 1
ATOM 737 C CA . LYS A 1 95 ? 0.071 -10.230 -12.471 1.00 83.62 95 LYS A CA 1
ATOM 738 C C . LYS A 1 95 ? 0.281 -8.920 -11.702 1.00 83.62 95 LYS A C 1
ATOM 740 O O . LYS A 1 95 ? -0.430 -7.933 -11.903 1.00 83.62 95 LYS A O 1
ATOM 745 N N . ARG A 1 96 ? 1.244 -8.927 -10.777 1.00 89.56 96 ARG A N 1
ATOM 746 C CA . ARG A 1 96 ? 1.599 -7.769 -9.946 1.00 89.56 96 ARG A CA 1
ATOM 747 C C . ARG A 1 96 ? 2.844 -7.081 -10.480 1.00 89.56 96 ARG A C 1
ATOM 749 O O . ARG A 1 96 ? 3.821 -7.741 -10.817 1.00 89.56 96 ARG A O 1
ATOM 756 N N . MET A 1 97 ? 2.854 -5.756 -10.457 1.00 88.06 97 MET A N 1
ATOM 757 C CA . MET A 1 97 ? 4.010 -4.947 -10.833 1.00 88.06 97 MET A CA 1
ATOM 758 C C . MET A 1 97 ? 5.075 -4.964 -9.731 1.00 88.06 97 MET A C 1
ATOM 760 O O . MET A 1 97 ? 4.804 -4.563 -8.595 1.00 88.06 97 MET A O 1
ATOM 764 N N . ILE A 1 98 ? 6.301 -5.378 -10.054 1.00 90.00 98 ILE A N 1
ATOM 765 C CA . ILE A 1 98 ? 7.422 -5.286 -9.112 1.00 90.00 98 ILE A CA 1
ATOM 766 C C . ILE A 1 98 ? 7.877 -3.831 -9.014 1.00 90.00 98 ILE A C 1
ATOM 768 O O . ILE A 1 98 ? 8.308 -3.240 -9.997 1.00 90.00 98 ILE A O 1
ATOM 772 N N . LEU A 1 99 ? 7.837 -3.264 -7.814 1.00 91.50 99 LEU A N 1
ATOM 773 C CA . LEU A 1 99 ? 8.469 -1.994 -7.488 1.00 91.50 99 LEU A CA 1
ATOM 774 C C . LEU A 1 99 ? 9.825 -2.291 -6.857 1.00 91.50 99 LEU A C 1
ATOM 776 O O . LEU A 1 99 ? 9.905 -2.903 -5.786 1.00 91.50 99 LEU A O 1
ATOM 780 N N . THR A 1 100 ? 10.898 -1.848 -7.506 1.00 88.31 100 THR A N 1
ATOM 781 C CA . THR A 1 100 ? 12.257 -2.076 -7.008 1.00 88.31 100 THR A CA 1
ATOM 782 C C . THR A 1 100 ? 13.210 -0.971 -7.436 1.00 88.31 100 THR A C 1
ATOM 784 O O . THR A 1 100 ? 13.014 -0.313 -8.455 1.00 88.31 100 THR A O 1
ATOM 787 N N . ARG A 1 101 ? 14.276 -0.771 -6.658 1.00 84.75 101 ARG A N 1
ATOM 788 C CA . ARG A 1 101 ? 15.442 0.025 -7.084 1.00 84.75 101 ARG A CA 1
ATOM 789 C C . ARG A 1 101 ? 16.608 -0.852 -7.553 1.00 84.75 101 ARG A C 1
ATOM 791 O O . ARG A 1 101 ? 17.615 -0.327 -8.024 1.00 84.75 101 ARG A O 1
ATOM 798 N N . ASN A 1 102 ? 16.477 -2.175 -7.438 1.00 83.62 102 ASN A N 1
ATOM 799 C CA . ASN A 1 102 ? 17.472 -3.158 -7.837 1.00 83.62 102 ASN A CA 1
ATOM 800 C C . ASN A 1 102 ? 17.304 -3.519 -9.319 1.00 83.62 102 ASN A C 1
ATOM 802 O O . ASN A 1 102 ? 16.424 -4.291 -9.696 1.00 83.62 102 ASN A O 1
ATOM 806 N N . LEU A 1 103 ? 18.198 -3.004 -10.165 1.00 76.94 103 LEU A N 1
ATOM 807 C CA . LEU A 1 103 ? 18.196 -3.321 -11.594 1.00 76.94 103 LEU A CA 1
ATOM 808 C C . LEU A 1 103 ? 18.427 -4.810 -11.882 1.00 76.94 103 LEU A C 1
ATOM 810 O O . LEU A 1 103 ? 17.996 -5.275 -12.928 1.00 76.94 103 LEU A O 1
ATOM 814 N N . ASN A 1 104 ? 19.076 -5.567 -10.992 1.00 78.88 104 ASN A N 1
ATOM 815 C CA . ASN A 1 104 ? 19.300 -6.997 -11.222 1.00 78.88 104 ASN A CA 1
ATOM 816 C C . ASN A 1 104 ? 17.995 -7.797 -11.144 1.00 78.88 104 ASN A C 1
ATOM 818 O O . ASN A 1 104 ? 17.799 -8.691 -11.959 1.00 78.88 104 ASN A O 1
ATOM 822 N N . LEU A 1 105 ? 17.082 -7.425 -10.240 1.00 81.31 105 LEU A N 1
ATOM 823 C CA . LEU A 1 105 ? 15.749 -8.028 -10.149 1.00 81.31 105 LEU A CA 1
ATOM 824 C C . LEU A 1 105 ? 14.941 -7.773 -11.433 1.00 81.31 105 LEU A C 1
ATOM 826 O O . LEU A 1 105 ? 14.239 -8.651 -11.923 1.00 81.31 105 LEU A O 1
ATOM 830 N N . LEU A 1 106 ? 15.094 -6.586 -12.024 1.00 74.00 106 LEU A N 1
ATOM 831 C CA . LEU A 1 106 ? 14.424 -6.210 -13.275 1.00 74.00 106 LEU A CA 1
ATOM 832 C C . LEU A 1 106 ? 15.060 -6.838 -14.519 1.00 74.00 106 LEU A C 1
ATOM 834 O O . LEU A 1 106 ? 14.363 -7.119 -15.483 1.00 74.00 106 LEU A O 1
ATOM 838 N N . ARG A 1 107 ? 16.378 -7.055 -14.500 1.00 67.25 107 ARG A N 1
ATOM 839 C CA . ARG A 1 107 ? 17.135 -7.707 -15.582 1.00 67.25 107 ARG A CA 1
ATOM 840 C C . ARG A 1 107 ? 17.042 -9.229 -15.551 1.00 67.25 107 ARG A C 1
ATOM 842 O O . ARG A 1 107 ? 17.578 -9.880 -16.443 1.00 67.25 107 ARG A O 1
ATOM 849 N N . HIS A 1 108 ? 16.437 -9.800 -14.516 1.00 77.19 108 HIS A N 1
ATOM 850 C CA . HIS A 1 108 ? 16.268 -11.237 -14.429 1.00 77.19 108 HIS A CA 1
ATOM 851 C C . HIS A 1 108 ? 15.354 -11.715 -15.566 1.00 77.19 108 HIS A C 1
ATOM 853 O O . HIS A 1 108 ? 14.264 -11.180 -15.743 1.00 77.19 108 HIS A O 1
ATOM 859 N N . GLY A 1 109 ? 15.782 -12.731 -16.322 1.00 68.75 109 GLY A N 1
ATOM 860 C CA . GLY A 1 109 ? 15.099 -13.158 -17.551 1.00 68.75 109 GLY A CA 1
ATOM 861 C C . GLY A 1 109 ? 13.639 -13.580 -17.360 1.00 68.75 109 GLY A C 1
ATOM 862 O O . GLY A 1 109 ? 12.830 -13.440 -18.266 1.00 68.75 109 GLY A O 1
ATOM 863 N N . SER A 1 110 ? 13.288 -14.043 -16.160 1.00 76.19 110 SER A N 1
ATOM 864 C CA . SER A 1 110 ? 11.916 -14.426 -15.800 1.00 76.19 110 SER A CA 1
ATOM 865 C C . SER A 1 110 ? 11.027 -13.259 -15.338 1.00 76.19 110 SER A C 1
ATOM 867 O O . SER A 1 110 ? 9.856 -13.483 -15.040 1.00 76.19 110 SER A O 1
ATOM 869 N N . THR A 1 111 ? 11.543 -12.032 -15.216 1.00 74.88 111 THR A N 1
ATOM 870 C CA . THR A 1 111 ? 10.758 -10.869 -14.770 1.00 74.88 111 THR A CA 1
ATOM 871 C C . THR A 1 111 ? 9.874 -10.353 -15.900 1.00 74.88 111 THR A C 1
ATOM 873 O O . THR A 1 111 ? 10.381 -9.829 -16.886 1.00 74.88 111 THR A O 1
ATOM 876 N N . GLN A 1 112 ? 8.550 -10.448 -15.745 1.00 72.56 112 GLN A N 1
ATOM 877 C CA . GLN A 1 112 ? 7.606 -9.963 -16.765 1.00 72.56 112 GLN A CA 1
ATOM 878 C C . GLN A 1 112 ? 7.139 -8.527 -16.525 1.00 72.56 112 GLN A C 1
ATOM 880 O O . GLN A 1 112 ? 6.970 -7.775 -17.481 1.00 72.56 112 GLN A O 1
ATOM 885 N N . TYR A 1 113 ? 6.930 -8.152 -15.257 1.00 75.69 113 TYR A N 1
ATOM 886 C CA . TYR A 1 113 ? 6.364 -6.859 -14.874 1.00 75.69 113 TYR A CA 1
ATOM 887 C C . TYR A 1 113 ? 7.218 -6.206 -13.797 1.00 75.69 113 TYR A C 1
ATOM 889 O O . TYR A 1 113 ? 7.265 -6.653 -12.650 1.00 75.69 113 TYR A O 1
ATOM 897 N N . GLY A 1 114 ? 7.869 -5.105 -14.150 1.00 80.06 114 GLY A N 1
ATOM 898 C CA . GLY A 1 114 ? 8.674 -4.356 -13.202 1.00 80.06 114 GLY A CA 1
ATOM 899 C C . GLY A 1 114 ? 8.676 -2.863 -13.472 1.00 80.06 114 GLY A C 1
ATOM 900 O O . GLY A 1 114 ? 8.470 -2.405 -14.596 1.00 80.06 114 GLY A O 1
ATOM 901 N N . TYR A 1 115 ? 8.937 -2.106 -12.417 1.00 82.94 115 TYR A N 1
ATOM 902 C CA . TYR A 1 115 ? 9.168 -0.678 -12.455 1.00 82.94 115 TYR A CA 1
ATOM 903 C C . TYR A 1 115 ? 10.361 -0.325 -11.580 1.00 82.94 115 TYR A C 1
ATOM 905 O O . TYR A 1 115 ? 10.430 -0.676 -10.395 1.00 82.94 115 TYR A O 1
ATOM 913 N N . TRP A 1 116 ? 11.299 0.399 -12.184 1.00 83.31 116 TRP A N 1
ATOM 914 C CA . TRP A 1 116 ? 12.448 0.926 -11.475 1.00 83.31 116 TRP A CA 1
ATOM 915 C C . TRP A 1 116 ? 12.083 2.248 -10.804 1.00 83.31 116 TRP A C 1
ATOM 917 O O . TRP A 1 116 ? 11.973 3.279 -11.469 1.00 83.31 116 TRP A O 1
ATOM 927 N N . VAL A 1 117 ? 11.899 2.215 -9.484 1.00 84.81 117 VAL A N 1
ATOM 928 C CA . VAL A 1 117 ? 11.597 3.420 -8.704 1.00 84.81 117 VAL A CA 1
ATOM 929 C C . VAL A 1 117 ? 12.843 4.299 -8.649 1.00 84.81 117 VAL A C 1
ATOM 931 O O . VAL A 1 117 ? 13.878 3.923 -8.084 1.00 84.81 117 VAL A O 1
ATOM 934 N N . ARG A 1 118 ? 12.759 5.486 -9.247 1.00 81.62 118 ARG A N 1
ATOM 935 C CA . ARG A 1 118 ? 13.932 6.345 -9.442 1.00 81.62 118 ARG A CA 1
ATOM 936 C C . ARG A 1 118 ? 14.294 7.072 -8.167 1.00 81.62 118 ARG A C 1
ATOM 938 O O . ARG A 1 118 ? 15.472 7.115 -7.803 1.00 81.62 118 ARG A O 1
ATOM 945 N N . SER A 1 119 ? 13.287 7.634 -7.503 1.00 86.00 119 SER A N 1
ATOM 946 C CA . SER A 1 119 ? 13.510 8.458 -6.329 1.00 86.00 119 SER A CA 1
ATOM 947 C C . SER A 1 119 ? 14.137 7.665 -5.184 1.00 86.00 119 SER A C 1
ATOM 949 O O . SER A 1 119 ? 13.757 6.532 -4.879 1.00 86.00 119 SER A O 1
ATOM 951 N N . GLU A 1 120 ? 15.106 8.286 -4.518 1.00 87.25 120 GLU A N 1
ATOM 952 C CA . GLU A 1 120 ? 15.671 7.777 -3.266 1.00 87.25 120 GLU A CA 1
ATOM 953 C C . GLU A 1 120 ? 14.884 8.270 -2.049 1.00 87.25 120 GLU A C 1
ATOM 955 O O . GLU A 1 120 ? 14.962 7.669 -0.978 1.00 87.25 120 GLU A O 1
ATOM 960 N N . ASP A 1 121 ? 14.137 9.365 -2.214 1.00 91.38 121 ASP A N 1
ATOM 961 C CA . ASP A 1 121 ? 13.362 9.987 -1.151 1.00 91.38 121 ASP A CA 1
ATOM 962 C C . ASP A 1 121 ? 12.004 9.282 -1.005 1.00 91.38 121 ASP A C 1
ATOM 964 O O . ASP A 1 121 ? 11.214 9.290 -1.951 1.00 91.38 121 ASP A O 1
ATOM 968 N N . PRO A 1 122 ? 11.684 8.692 0.161 1.00 87.81 122 PRO A N 1
ATOM 969 C CA . PRO A 1 122 ? 10.473 7.890 0.310 1.00 87.81 122 PRO A CA 1
ATOM 970 C C . PRO A 1 122 ? 9.158 8.626 0.044 1.00 87.81 122 PRO A C 1
ATOM 972 O O . PRO A 1 122 ? 8.190 7.996 -0.375 1.00 87.81 122 PRO A O 1
ATOM 975 N N . ASP A 1 123 ? 9.092 9.933 0.309 1.00 84.31 123 ASP A N 1
ATOM 976 C CA . ASP A 1 123 ? 7.866 10.695 0.068 1.00 84.31 123 ASP A CA 1
ATOM 977 C C . ASP A 1 123 ? 7.706 10.989 -1.436 1.00 84.31 123 ASP A C 1
ATOM 979 O O . ASP A 1 123 ? 6.597 10.901 -1.963 1.00 84.31 123 ASP A O 1
ATOM 983 N N . GLN A 1 124 ? 8.806 11.237 -2.152 1.00 90.12 124 GLN A N 1
ATOM 984 C CA . GLN A 1 124 ? 8.815 11.350 -3.614 1.00 90.12 124 GLN A CA 1
ATOM 985 C C . GLN A 1 124 ? 8.595 10.008 -4.328 1.00 90.12 124 GLN A C 1
ATOM 987 O O . GLN A 1 124 ? 8.006 10.002 -5.401 1.00 90.12 124 GLN A O 1
ATOM 992 N N . GLN A 1 125 ? 9.017 8.874 -3.754 1.00 93.12 125 GLN A N 1
ATOM 993 C CA . GLN A 1 125 ? 8.731 7.540 -4.309 1.00 93.12 125 GLN A CA 1
ATOM 994 C C . GLN A 1 125 ? 7.226 7.279 -4.421 1.00 93.12 125 GLN A C 1
ATOM 996 O O . GLN A 1 125 ? 6.762 6.697 -5.400 1.00 93.12 125 GLN A O 1
ATOM 1001 N N . LEU A 1 126 ? 6.461 7.710 -3.414 1.00 93.94 126 LEU A N 1
ATOM 1002 C CA . LEU A 1 126 ? 5.009 7.575 -3.421 1.00 93.94 126 LEU A CA 1
ATOM 1003 C C . LEU A 1 126 ? 4.383 8.444 -4.513 1.00 93.94 126 LEU A C 1
ATOM 1005 O O . LEU A 1 126 ? 3.599 7.935 -5.308 1.00 93.94 126 LEU A O 1
ATOM 1009 N N . ASP A 1 127 ? 4.755 9.727 -4.572 1.00 89.12 127 ASP A N 1
ATOM 1010 C CA . ASP A 1 127 ? 4.263 10.649 -5.604 1.00 89.12 127 ASP A CA 1
ATOM 1011 C C . ASP A 1 127 ? 4.612 10.137 -7.018 1.00 89.12 127 ASP A C 1
ATOM 1013 O O . ASP A 1 127 ? 3.773 10.195 -7.921 1.00 89.12 127 ASP A O 1
ATOM 1017 N N . GLU A 1 128 ? 5.822 9.590 -7.195 1.00 86.44 128 GLU A N 1
ATOM 1018 C CA . GLU A 1 128 ? 6.285 8.962 -8.434 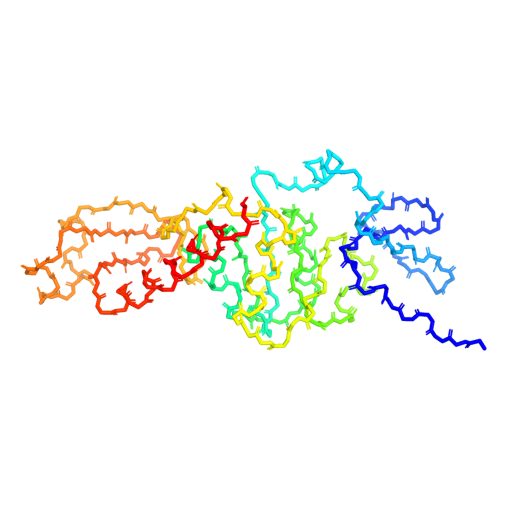1.00 86.44 128 GLU A CA 1
ATOM 1019 C C . GLU A 1 128 ? 5.349 7.823 -8.845 1.00 86.44 128 GLU A C 1
ATOM 1021 O O . GLU A 1 128 ? 4.789 7.878 -9.934 1.00 86.44 128 GLU A O 1
ATOM 1026 N N . VAL A 1 129 ? 5.117 6.831 -7.980 1.00 88.31 129 VAL A N 1
ATOM 1027 C CA . VAL A 1 129 ? 4.272 5.667 -8.307 1.00 88.31 129 VAL A CA 1
ATOM 1028 C C . VAL A 1 129 ? 2.810 6.059 -8.532 1.00 88.31 129 VAL A C 1
ATOM 1030 O O . VAL A 1 129 ? 2.206 5.598 -9.499 1.00 88.31 129 VAL A O 1
ATOM 1033 N N . LEU A 1 130 ? 2.239 6.935 -7.699 1.00 87.75 130 LEU A N 1
ATOM 1034 C CA . LEU A 1 130 ? 0.849 7.377 -7.862 1.00 87.75 130 LEU A CA 1
ATOM 1035 C C . LEU A 1 130 ? 0.623 8.060 -9.214 1.00 87.75 130 LEU A C 1
ATOM 1037 O O . LEU A 1 130 ? -0.342 7.739 -9.905 1.00 87.75 130 LEU A O 1
ATOM 1041 N N . SER A 1 131 ? 1.537 8.950 -9.606 1.00 82.56 131 SER A N 1
ATOM 1042 C CA . SER A 1 131 ? 1.469 9.656 -10.890 1.00 82.56 131 SER A CA 1
ATOM 1043 C C . SER A 1 131 ? 1.733 8.707 -12.055 1.00 82.56 131 SER A C 1
ATOM 1045 O O . SER A 1 131 ? 1.034 8.731 -13.062 1.00 82.56 131 SER A O 1
ATOM 1047 N N . ARG A 1 132 ? 2.732 7.831 -11.903 1.00 79.69 132 ARG A N 1
ATOM 1048 C CA . ARG A 1 132 ? 3.211 6.929 -12.951 1.00 79.69 132 ARG A CA 1
ATOM 1049 C C . ARG A 1 132 ? 2.177 5.895 -13.386 1.00 79.69 132 ARG A C 1
ATOM 1051 O O . ARG A 1 132 ? 2.227 5.476 -14.540 1.00 79.69 132 ARG A O 1
ATOM 1058 N N . PHE A 1 133 ? 1.303 5.482 -12.472 1.00 78.88 133 PHE A N 1
ATOM 1059 C CA . PHE A 1 133 ? 0.271 4.465 -12.689 1.00 78.88 133 PHE A CA 1
ATOM 1060 C C . PHE A 1 133 ? -1.156 5.028 -12.586 1.00 78.88 133 PHE A C 1
ATOM 1062 O O . PHE A 1 133 ? -2.101 4.256 -12.477 1.00 78.88 133 PHE A O 1
ATOM 1069 N N . ASN A 1 134 ? -1.312 6.359 -12.590 1.00 80.19 134 ASN A N 1
ATOM 1070 C CA . ASN A 1 134 ? -2.599 7.052 -12.472 1.00 80.19 134 ASN A CA 1
ATOM 1071 C C . ASN A 1 134 ? -3.492 6.524 -11.323 1.00 80.19 134 ASN A C 1
ATOM 1073 O O . ASN A 1 134 ? -4.693 6.318 -11.471 1.00 80.19 134 ASN A O 1
ATOM 1077 N N . LEU A 1 135 ? -2.899 6.272 -10.152 1.00 86.06 135 LEU A N 1
ATOM 1078 C CA . LEU A 1 135 ? -3.578 5.585 -9.039 1.00 86.06 135 LEU A CA 1
ATOM 1079 C C . LEU A 1 135 ? -4.457 6.508 -8.194 1.00 86.06 135 LEU A C 1
ATOM 1081 O O . LEU A 1 135 ? -5.124 6.053 -7.267 1.00 86.06 135 LEU A O 1
ATOM 1085 N N . PHE A 1 136 ? -4.427 7.808 -8.468 1.00 85.31 136 PHE A N 1
ATOM 1086 C CA . PHE A 1 136 ? -5.080 8.826 -7.656 1.00 85.31 136 PHE A CA 1
ATOM 1087 C C . PHE A 1 136 ? -6.593 8.608 -7.514 1.00 85.31 136 PHE A C 1
ATOM 1089 O O . PHE A 1 136 ? -7.126 8.735 -6.412 1.00 85.31 136 PHE A O 1
ATOM 1096 N N . GLU A 1 137 ? -7.270 8.203 -8.589 1.00 83.69 137 GLU A N 1
ATOM 1097 C CA . GLU A 1 137 ? -8.712 7.916 -8.581 1.00 83.69 137 GLU A CA 1
ATOM 1098 C C . GLU A 1 137 ? -9.065 6.605 -7.857 1.00 83.69 137 GLU A C 1
ATOM 1100 O O . GLU A 1 137 ? -10.208 6.396 -7.458 1.00 83.69 137 GLU A O 1
ATOM 1105 N N . MET A 1 138 ? -8.076 5.734 -7.634 1.00 86.06 138 MET A N 1
ATOM 1106 C CA . MET A 1 138 ? -8.241 4.434 -6.974 1.00 86.06 138 MET A CA 1
ATOM 1107 C C . MET A 1 138 ? -7.977 4.492 -5.464 1.00 86.06 138 MET A C 1
ATOM 1109 O O . MET A 1 138 ? -8.081 3.475 -4.777 1.00 86.06 138 MET A O 1
ATOM 1113 N N . ILE A 1 139 ? -7.623 5.666 -4.932 1.00 91.56 139 ILE A N 1
ATOM 1114 C CA . ILE A 1 139 ? -7.306 5.841 -3.515 1.00 91.56 139 ILE A CA 1
ATOM 1115 C C . ILE A 1 139 ? -8.554 5.554 -2.665 1.00 91.56 139 ILE A C 1
ATOM 1117 O O . ILE A 1 139 ? -9.547 6.279 -2.700 1.00 91.56 139 ILE A O 1
ATOM 1121 N N . GLN A 1 140 ? -8.464 4.509 -1.845 1.00 93.31 140 GLN A N 1
ATOM 1122 C CA . GLN A 1 140 ? -9.463 4.082 -0.863 1.00 93.31 140 GLN A CA 1
ATOM 1123 C C . GLN A 1 140 ? -8.764 3.927 0.494 1.00 93.31 140 GLN A C 1
ATOM 1125 O O . GLN A 1 140 ? -8.404 2.812 0.889 1.00 93.31 140 GLN A O 1
ATOM 1130 N N . PRO A 1 141 ? -8.485 5.034 1.205 1.00 94.69 141 PRO A N 1
ATOM 1131 C CA . PRO A 1 141 ? -7.630 5.003 2.380 1.00 94.69 141 PRO A CA 1
ATOM 1132 C C . PRO A 1 141 ? -8.193 4.101 3.471 1.00 94.69 141 PRO A C 1
ATOM 1134 O O . PRO A 1 141 ? -9.403 4.037 3.667 1.00 94.69 141 PRO A O 1
ATOM 1137 N N . PHE A 1 142 ? -7.306 3.453 4.225 1.00 94.12 142 PHE A N 1
ATOM 1138 C CA . PHE A 1 142 ? -7.685 2.579 5.343 1.00 94.12 142 PHE A CA 1
ATOM 1139 C C . PHE A 1 142 ? -8.586 1.387 4.954 1.00 94.12 142 PHE A C 1
ATOM 1141 O O . PHE A 1 142 ? -9.246 0.824 5.820 1.00 94.12 142 PHE A O 1
ATOM 1148 N N . SER A 1 143 ? -8.588 0.966 3.684 1.00 96.25 143 SER A N 1
ATOM 1149 C CA . SER A 1 143 ? -9.311 -0.235 3.219 1.00 96.25 143 SER A CA 1
ATOM 1150 C C . SER A 1 143 ? -8.486 -1.526 3.302 1.00 96.25 143 SER A C 1
ATOM 1152 O O . SER A 1 143 ? -9.041 -2.626 3.266 1.00 96.25 143 SER A O 1
ATOM 1154 N N . ARG A 1 144 ? -7.159 -1.410 3.443 1.00 97.31 144 ARG A N 1
ATOM 1155 C CA . ARG A 1 144 ? -6.225 -2.540 3.509 1.00 97.31 144 ARG A CA 1
ATOM 1156 C C . ARG A 1 144 ? -5.398 -2.552 4.783 1.00 97.31 144 ARG A C 1
ATOM 1158 O O . ARG A 1 144 ? -5.032 -1.528 5.359 1.00 97.31 144 ARG A O 1
ATOM 1165 N N . CYS A 1 145 ? -5.056 -3.758 5.209 1.00 96.88 145 CYS A N 1
ATOM 1166 C CA . CYS A 1 145 ? -4.219 -4.014 6.357 1.00 96.88 145 CYS A CA 1
ATOM 1167 C C . CYS A 1 145 ? -2.788 -3.553 6.079 1.00 96.88 145 CYS A C 1
ATOM 1169 O O . CYS A 1 145 ? -2.087 -4.089 5.223 1.00 96.88 145 CYS A O 1
ATOM 1171 N N . MET A 1 146 ? -2.306 -2.617 6.892 1.00 94.06 146 MET A N 1
ATOM 1172 C CA . MET A 1 146 ? -0.925 -2.129 6.819 1.00 94.06 146 MET A CA 1
ATOM 1173 C C . MET A 1 146 ? 0.120 -3.238 7.034 1.00 94.06 146 MET A C 1
ATOM 1175 O O . MET A 1 146 ? 1.254 -3.110 6.573 1.00 94.06 146 MET A O 1
ATOM 1179 N N . THR A 1 147 ? -0.246 -4.319 7.734 1.00 94.19 147 THR A N 1
ATOM 1180 C CA . THR A 1 147 ? 0.657 -5.434 8.057 1.00 94.19 147 THR A CA 1
ATOM 1181 C C . THR A 1 147 ? 0.677 -6.500 6.962 1.00 94.19 147 THR A C 1
ATOM 1183 O O . THR A 1 147 ? 1.757 -6.813 6.473 1.00 94.19 147 THR A O 1
ATOM 1186 N N . CYS A 1 148 ? -0.477 -7.014 6.528 1.00 95.56 148 CYS A N 1
ATOM 1187 C CA . CYS A 1 148 ? -0.535 -8.149 5.597 1.00 95.56 148 CYS A CA 1
ATOM 1188 C C . CYS A 1 148 ? -1.201 -7.855 4.246 1.00 95.56 148 CYS A C 1
ATOM 1190 O O . CYS A 1 148 ? -1.344 -8.781 3.464 1.00 95.56 148 CYS A O 1
ATOM 1192 N N . ASN A 1 149 ? -1.609 -6.609 3.962 1.00 97.25 149 ASN A N 1
ATOM 1193 C CA . ASN A 1 149 ? -2.319 -6.191 2.739 1.00 97.25 149 ASN A CA 1
ATOM 1194 C C . ASN A 1 149 ? -3.789 -6.659 2.602 1.00 97.25 149 ASN A C 1
ATOM 1196 O O . ASN A 1 149 ? -4.492 -6.176 1.715 1.00 97.25 149 ASN A O 1
ATOM 1200 N N . GLY A 1 150 ? -4.276 -7.527 3.493 1.00 97.19 150 GLY A N 1
ATOM 1201 C CA . GLY A 1 150 ? -5.657 -8.024 3.488 1.00 97.19 150 GLY A CA 1
ATOM 1202 C C . GLY A 1 150 ? -6.727 -6.949 3.666 1.00 97.19 150 GLY A C 1
ATOM 1203 O O . GLY A 1 150 ? -6.473 -5.914 4.283 1.00 97.19 150 GLY A O 1
ATOM 1204 N N . MET A 1 151 ? -7.938 -7.202 3.170 1.00 97.62 151 MET A N 1
ATOM 1205 C CA . MET A 1 151 ? -9.057 -6.257 3.280 1.00 97.62 151 MET A CA 1
ATOM 1206 C C . MET A 1 151 ? -9.483 -6.046 4.738 1.00 97.62 151 MET A C 1
ATOM 1208 O O . MET A 1 151 ? -9.459 -6.978 5.552 1.00 97.62 151 MET A O 1
ATOM 1212 N N . LEU A 1 152 ? -9.856 -4.807 5.057 1.00 97.38 152 L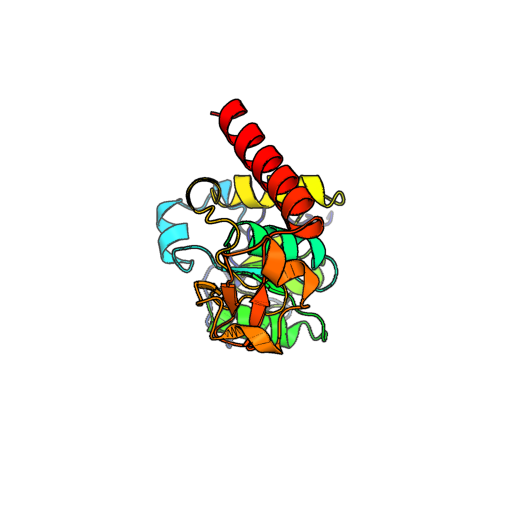EU A N 1
ATOM 1213 C CA . LEU A 1 152 ? -10.391 -4.410 6.354 1.00 97.38 152 LEU A CA 1
ATOM 1214 C C . LEU A 1 152 ? -11.918 -4.333 6.289 1.00 97.38 152 LEU A C 1
ATOM 1216 O O . LEU A 1 152 ? -12.456 -3.626 5.443 1.00 97.38 152 LEU A O 1
ATOM 1220 N N . ASP A 1 153 ? -12.589 -5.016 7.214 1.00 96.38 153 ASP A N 1
ATOM 1221 C CA . ASP A 1 153 ? -14.032 -4.887 7.431 1.00 96.38 153 ASP A CA 1
ATOM 1222 C C . ASP A 1 153 ? -14.305 -4.105 8.707 1.00 96.38 153 ASP A C 1
ATOM 1224 O O . ASP A 1 153 ? -13.584 -4.253 9.696 1.00 96.38 153 ASP A O 1
ATOM 1228 N N . GLU A 1 154 ? -15.365 -3.303 8.693 1.00 95.69 154 GLU A N 1
ATOM 1229 C CA . GLU A 1 154 ? -15.907 -2.700 9.905 1.00 95.69 154 GLU A CA 1
ATOM 1230 C C . GLU A 1 154 ? -16.464 -3.795 10.828 1.00 95.69 154 GLU A C 1
ATOM 1232 O O . GLU A 1 154 ? -17.114 -4.736 10.373 1.00 95.69 154 GLU A O 1
ATOM 1237 N N . VAL A 1 155 ? -16.181 -3.683 12.124 1.00 96.12 155 VAL A N 1
ATOM 1238 C CA . VAL A 1 155 ? -16.612 -4.642 13.153 1.00 96.12 155 VAL A CA 1
ATOM 1239 C C . VAL A 1 155 ? -17.186 -3.907 14.353 1.00 96.12 155 VAL A C 1
ATOM 1241 O O . VAL A 1 155 ? -16.793 -2.774 14.651 1.00 96.12 155 VAL A O 1
ATOM 1244 N N . SER A 1 156 ? -18.114 -4.547 15.060 1.00 95.12 156 SER A N 1
ATOM 1245 C CA . SER A 1 156 ? -18.798 -3.909 16.180 1.00 95.12 156 SER A CA 1
ATOM 1246 C C . SER A 1 156 ? -17.894 -3.797 17.422 1.00 95.12 156 SER A C 1
ATOM 1248 O O . SER A 1 156 ? -17.000 -4.629 17.629 1.00 95.12 156 SER A O 1
ATOM 1250 N N . PRO A 1 157 ? -18.127 -2.810 18.311 1.00 93.12 157 PRO A N 1
ATOM 1251 C CA . PRO A 1 157 ? -17.407 -2.700 19.584 1.00 93.12 157 PRO A CA 1
ATOM 1252 C C . PRO A 1 157 ? -17.508 -3.953 20.470 1.00 93.12 157 PRO A C 1
ATOM 1254 O O . PRO A 1 157 ? -16.606 -4.235 21.263 1.00 93.12 157 PRO A O 1
ATOM 1257 N N . GLU A 1 158 ? -18.605 -4.705 20.363 1.00 93.12 158 GLU A N 1
ATOM 1258 C CA . GLU A 1 158 ? -18.824 -5.962 21.078 1.00 93.12 158 GLU A CA 1
ATOM 1259 C C . GLU A 1 158 ? -17.853 -7.049 20.611 1.00 93.12 158 GLU A C 1
ATOM 1261 O O . GLU A 1 158 ? -17.300 -7.755 21.454 1.00 93.12 158 GLU A O 1
ATOM 1266 N N . GLU A 1 159 ? -17.632 -7.157 19.298 1.00 93.56 159 GLU A N 1
ATOM 1267 C CA . GLU A 1 159 ? -16.806 -8.197 18.671 1.00 93.56 159 GLU A CA 1
ATOM 1268 C C . GLU A 1 159 ? -15.315 -8.055 18.986 1.00 93.56 159 GLU A C 1
ATOM 1270 O O . GLU A 1 159 ? -14.587 -9.043 18.984 1.00 93.56 159 GLU A O 1
ATOM 1275 N N . VAL A 1 160 ? -14.845 -6.833 19.253 1.00 94.06 160 VAL A N 1
ATOM 1276 C CA . VAL A 1 160 ? -13.422 -6.538 19.507 1.00 94.06 160 VAL A CA 1
ATOM 1277 C C . VAL A 1 160 ? -13.129 -6.169 20.961 1.00 94.06 160 VAL A C 1
ATOM 1279 O O . VAL A 1 160 ? -12.015 -5.759 21.294 1.00 94.06 160 VAL A O 1
ATOM 1282 N N . ARG A 1 161 ? -14.116 -6.304 21.857 1.00 91.50 161 ARG A N 1
ATOM 1283 C CA . ARG A 1 161 ? -14.047 -5.806 23.241 1.00 91.50 161 ARG A CA 1
ATOM 1284 C C . ARG A 1 161 ? -12.815 -6.287 24.012 1.00 91.50 161 ARG A C 1
ATOM 1286 O O . ARG A 1 161 ? -12.278 -5.529 24.821 1.00 91.50 161 ARG A O 1
ATOM 1293 N N . GLU A 1 162 ? -12.409 -7.536 23.797 1.00 92.75 162 GLU A N 1
ATOM 1294 C CA . GLU A 1 162 ? -11.286 -8.173 24.500 1.00 92.75 162 GLU A CA 1
ATOM 1295 C C . GLU A 1 162 ? -9.922 -7.849 23.871 1.00 92.75 162 GLU A C 1
ATOM 1297 O O . GLU A 1 162 ? -8.902 -7.885 24.556 1.00 92.75 162 GLU A O 1
ATOM 1302 N N . GLU A 1 163 ? -9.901 -7.467 22.593 1.00 92.38 163 GLU A N 1
ATOM 1303 C CA . GLU A 1 163 ? -8.687 -7.138 21.833 1.00 92.38 163 GLU A CA 1
ATOM 1304 C C . GLU A 1 163 ? -8.312 -5.652 21.956 1.00 92.38 163 GLU A C 1
ATOM 1306 O O . GLU A 1 163 ? -7.158 -5.267 21.752 1.00 92.38 163 GLU A O 1
ATOM 1311 N N . VAL A 1 164 ? -9.284 -4.806 22.310 1.00 91.06 164 VAL A N 1
ATOM 1312 C CA . VAL A 1 164 ? -9.122 -3.353 22.401 1.00 91.06 164 VAL A CA 1
ATOM 1313 C C . VAL A 1 164 ? -8.908 -2.908 23.858 1.00 91.06 164 VAL A C 1
ATOM 1315 O O . VAL A 1 164 ? -9.732 -3.206 24.738 1.00 91.06 164 VAL A O 1
ATOM 1318 N N . PRO A 1 165 ? -7.853 -2.114 24.148 1.00 91.25 165 PRO A N 1
ATOM 1319 C CA . PRO A 1 165 ? -7.596 -1.600 25.492 1.00 91.25 165 PRO A CA 1
ATOM 1320 C C . PRO A 1 165 ? -8.812 -0.867 26.093 1.00 91.25 165 PRO A C 1
ATOM 1322 O O . PRO A 1 165 ? -9.422 -0.054 25.397 1.00 91.25 165 PRO A O 1
ATOM 1325 N N . PRO A 1 166 ? -9.136 -1.055 27.393 1.00 90.69 166 PRO A N 1
ATOM 1326 C CA . PRO A 1 166 ? -10.304 -0.431 28.029 1.00 90.69 166 PRO A CA 1
ATOM 1327 C C . PRO A 1 166 ? -10.415 1.078 27.790 1.00 90.69 166 PRO A C 1
ATOM 1329 O O . PRO A 1 166 ? -11.477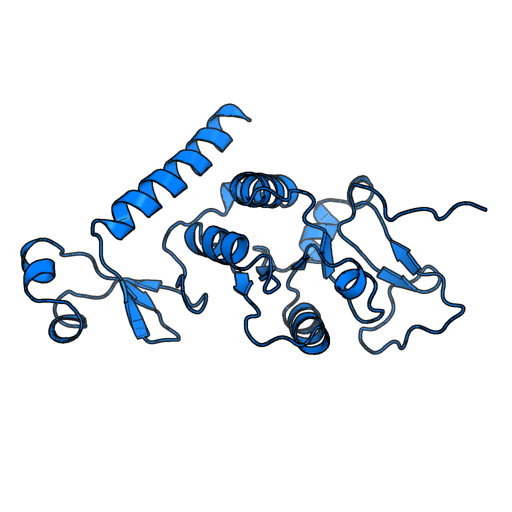 1.562 27.423 1.00 90.69 166 PRO A O 1
ATOM 1332 N N . LYS A 1 167 ? -9.290 1.798 27.885 1.00 89.88 167 LYS A N 1
ATOM 1333 C CA . LYS A 1 167 ? -9.238 3.249 27.667 1.00 89.88 167 LYS A CA 1
ATOM 1334 C C . LYS A 1 167 ? -9.632 3.679 26.257 1.00 89.88 167 LYS A C 1
ATOM 1336 O O . LYS A 1 167 ? -10.066 4.804 26.091 1.00 89.88 167 LYS A O 1
ATOM 1341 N N . VAL A 1 168 ? -9.425 2.842 25.239 1.00 88.94 168 VAL A N 1
ATOM 1342 C CA . VAL A 1 168 ? -9.821 3.143 23.851 1.00 88.94 168 VAL A CA 1
ATOM 1343 C C . VAL A 1 168 ? -11.333 2.992 23.692 1.00 88.94 168 VAL A C 1
ATOM 1345 O O . VAL A 1 168 ? -11.970 3.819 23.045 1.00 88.94 168 VAL A O 1
ATOM 1348 N N . ARG A 1 169 ? -11.914 1.985 24.356 1.00 90.00 169 ARG A N 1
ATOM 1349 C CA . ARG A 1 169 ? -13.357 1.698 24.333 1.00 90.00 169 ARG A CA 1
ATOM 1350 C C . ARG A 1 169 ? -14.214 2.821 24.922 1.00 90.00 169 ARG A C 1
ATOM 1352 O O . ARG A 1 169 ? -15.405 2.870 24.652 1.00 90.00 169 ARG A O 1
ATOM 1359 N N . GLU A 1 170 ? -13.623 3.707 25.720 1.00 89.62 170 GLU A N 1
ATOM 1360 C CA . GLU A 1 170 ? -14.315 4.854 26.319 1.00 89.62 170 GLU A CA 1
ATOM 1361 C C . GLU A 1 170 ? -14.652 5.962 25.306 1.00 89.62 170 GLU A C 1
ATOM 1363 O O . GLU A 1 170 ? -15.562 6.747 25.557 1.00 89.62 170 GLU A O 1
ATOM 1368 N N . TRP A 1 171 ? -13.932 6.051 24.182 1.00 88.19 171 TRP A N 1
ATOM 1369 C CA . TRP A 1 171 ? -14.075 7.163 23.228 1.00 88.19 171 TRP A CA 1
ATOM 1370 C C . TRP A 1 171 ? -14.085 6.755 21.753 1.00 88.19 171 TRP A C 1
ATOM 1372 O O . TRP A 1 171 ? -14.422 7.585 20.912 1.00 88.19 171 TRP A O 1
ATOM 1382 N N . CYS A 1 172 ? -13.710 5.520 21.415 1.00 88.44 172 CYS A N 1
ATOM 1383 C CA . CYS A 1 172 ? -13.750 5.012 20.048 1.00 88.44 172 CYS A CA 1
ATOM 1384 C C . CYS A 1 172 ? -14.907 4.024 19.880 1.00 88.44 172 CYS A C 1
ATOM 1386 O O . CYS A 1 172 ? -15.017 3.046 20.621 1.00 88.44 172 CYS A O 1
ATOM 1388 N N . ASP A 1 173 ? -15.736 4.255 18.872 1.00 88.75 173 ASP A N 1
ATOM 1389 C CA . ASP A 1 173 ? -16.871 3.414 18.481 1.00 88.75 173 ASP A CA 1
ATOM 1390 C C . ASP A 1 173 ? -16.671 2.732 17.118 1.00 88.75 173 ASP A C 1
ATOM 1392 O O . ASP A 1 173 ? -17.428 1.834 16.767 1.00 88.75 173 ASP A O 1
ATOM 1396 N N . GLN A 1 174 ? -15.625 3.108 16.375 1.00 90.94 174 GLN A N 1
ATOM 1397 C CA . GLN A 1 174 ? -15.327 2.582 15.042 1.00 90.94 174 GLN A CA 1
ATOM 1398 C C . GLN A 1 174 ? -14.081 1.700 15.042 1.00 90.94 174 GLN A C 1
ATOM 1400 O O . GLN A 1 174 ? -12.972 2.151 15.353 1.00 90.94 174 GLN A O 1
ATOM 1405 N N . TYR A 1 175 ? -14.266 0.454 14.617 1.00 95.06 175 TYR A N 1
ATOM 1406 C CA . TYR A 1 175 ? -13.237 -0.576 14.597 1.00 95.06 175 TYR A CA 1
ATOM 1407 C C . TYR A 1 175 ? -13.212 -1.269 13.247 1.00 95.06 175 TYR A C 1
ATOM 1409 O O . TYR A 1 175 ? -14.244 -1.435 12.606 1.00 95.06 175 TYR A O 1
ATOM 1417 N N . HIS A 1 176 ? -12.021 -1.676 12.824 1.00 96.00 176 HIS A N 1
ATOM 1418 C CA . HIS A 1 176 ? -11.849 -2.469 11.615 1.00 96.00 176 HIS A CA 1
ATOM 1419 C C . HIS A 1 176 ? -11.028 -3.713 11.925 1.00 96.00 176 HIS A C 1
ATOM 1421 O O . HIS A 1 176 ? -10.061 -3.636 12.685 1.00 96.00 176 HIS A O 1
ATOM 1427 N N . ARG A 1 177 ? -11.366 -4.845 11.314 1.00 96.94 177 ARG A N 1
ATOM 1428 C CA . ARG A 1 177 ? -10.623 -6.102 11.434 1.00 96.94 177 ARG A CA 1
ATOM 1429 C C . ARG A 1 177 ? -10.125 -6.541 10.066 1.00 96.94 177 ARG A C 1
ATOM 1431 O O . ARG A 1 177 ? -10.865 -6.531 9.088 1.00 96.94 177 ARG A O 1
ATOM 1438 N N . CYS A 1 178 ? -8.863 -6.949 9.998 1.00 97.94 178 CYS A N 1
ATOM 1439 C CA . CYS A 1 178 ? -8.338 -7.591 8.800 1.00 97.94 178 CYS A CA 1
ATOM 1440 C C . CYS A 1 178 ? -8.904 -9.003 8.640 1.00 97.94 178 CYS A C 1
ATOM 1442 O O . CYS A 1 178 ? -8.807 -9.803 9.571 1.00 97.94 178 CYS A O 1
ATOM 1444 N N . LYS A 1 179 ? -9.410 -9.321 7.444 1.00 97.31 179 LYS A N 1
ATOM 1445 C CA . LYS A 1 179 ? -9.912 -10.661 7.097 1.00 97.31 179 LYS A CA 1
ATOM 1446 C C . LYS A 1 179 ? -8.852 -11.755 7.151 1.00 97.31 179 LYS A C 1
ATOM 1448 O O . LYS A 1 179 ? -9.179 -12.891 7.471 1.00 97.31 179 LYS A O 1
ATOM 1453 N N . ASP A 1 180 ? -7.599 -11.401 6.880 1.00 97.12 180 ASP A N 1
ATOM 1454 C CA . ASP A 1 180 ? -6.540 -12.391 6.682 1.00 97.12 180 ASP A CA 1
ATOM 1455 C C . ASP A 1 180 ? -5.770 -12.659 7.979 1.00 97.12 180 ASP A C 1
ATOM 1457 O O . ASP A 1 180 ? -5.639 -13.799 8.410 1.00 97.12 180 ASP A O 1
ATOM 1461 N N . CYS A 1 181 ? -5.268 -11.605 8.636 1.00 97.12 181 CYS A N 1
ATOM 1462 C CA . CYS A 1 181 ? -4.466 -11.747 9.859 1.00 97.12 181 CYS A CA 1
ATOM 1463 C C . CYS A 1 181 ? -5.242 -11.479 11.157 1.00 97.12 181 CYS A C 1
ATOM 1465 O O . CYS A 1 181 ? -4.653 -11.527 12.236 1.00 97.12 181 CYS A O 1
ATOM 1467 N N . GLY A 1 182 ? -6.527 -11.118 11.079 1.00 96.00 182 GLY A N 1
ATOM 1468 C CA . GLY A 1 182 ? -7.376 -10.862 12.247 1.00 96.00 182 GLY A CA 1
ATOM 1469 C C . GLY A 1 182 ? -7.056 -9.585 13.028 1.00 96.00 182 GLY A C 1
ATOM 1470 O O . GLY A 1 182 ? -7.772 -9.257 13.971 1.00 96.00 182 GLY A O 1
ATOM 1471 N N . LYS A 1 183 ? -6.012 -8.840 12.643 1.00 96.06 183 LYS A N 1
ATOM 1472 C CA . LYS A 1 183 ? -5.568 -7.631 13.344 1.00 96.06 183 LYS A CA 1
ATOM 1473 C C . LYS A 1 183 ? -6.665 -6.568 13.388 1.00 96.06 183 LYS A C 1
ATOM 1475 O O . LYS A 1 183 ? -7.227 -6.216 12.348 1.00 96.06 183 LYS A O 1
ATOM 1480 N N . VAL A 1 184 ? -6.900 -6.030 14.583 1.00 95.50 184 VAL A N 1
ATOM 1481 C CA . VAL A 1 184 ? -7.887 -4.976 14.843 1.00 95.50 184 VAL A CA 1
ATOM 1482 C C . VAL A 1 184 ? -7.234 -3.592 14.790 1.00 95.50 184 VAL A C 1
ATOM 1484 O O . VAL A 1 184 ? -6.136 -3.377 15.309 1.00 95.50 184 VAL A O 1
ATOM 1487 N N . TYR A 1 185 ? -7.929 -2.649 14.161 1.00 93.94 185 TYR A N 1
ATOM 1488 C CA . TYR A 1 185 ? -7.561 -1.247 14.000 1.00 93.94 185 TYR A CA 1
ATOM 1489 C C . TYR A 1 185 ? -8.660 -0.346 14.565 1.00 93.94 185 TYR A C 1
ATOM 1491 O O . TYR A 1 185 ? -9.846 -0.649 14.457 1.00 93.94 185 TYR A O 1
ATOM 1499 N N . TRP A 1 186 ? -8.262 0.787 15.135 1.00 92.75 186 TRP A N 1
ATOM 1500 C CA . TRP A 1 186 ? -9.160 1.814 15.662 1.00 92.75 186 TRP A CA 1
ATOM 1501 C C . TRP A 1 186 ? -8.550 3.201 15.459 1.00 92.75 186 TRP A C 1
ATOM 1503 O O . TRP A 1 186 ? -7.336 3.346 15.264 1.00 92.75 186 T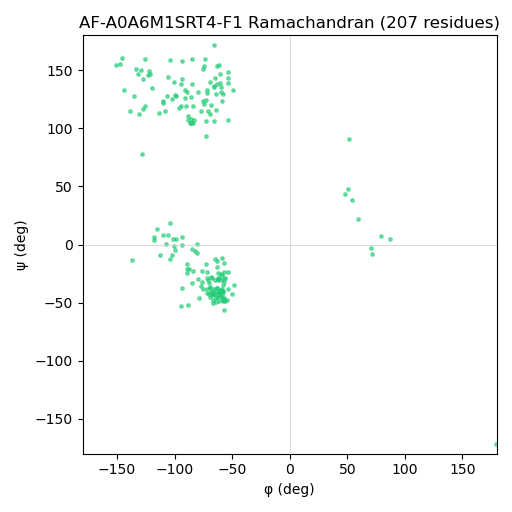RP A O 1
ATOM 1513 N N . LYS A 1 187 ? -9.391 4.235 15.506 1.00 86.19 187 LYS A N 1
ATOM 1514 C CA . LYS A 1 187 ? -8.932 5.628 15.451 1.00 86.19 187 LYS A CA 1
ATOM 1515 C C . LYS A 1 187 ? -8.185 5.961 16.736 1.00 86.19 187 LYS A C 1
ATOM 1517 O O . LYS A 1 187 ? -8.599 5.536 17.798 1.00 86.19 187 LYS A O 1
ATOM 1522 N N . GLY A 1 188 ? -7.088 6.704 16.649 1.00 82.69 188 GLY A N 1
ATOM 1523 C CA . GLY A 1 188 ? -6.247 7.135 17.767 1.00 82.69 188 GLY A CA 1
ATOM 1524 C C . GLY A 1 188 ? -5.060 7.963 17.285 1.00 82.69 188 GLY A C 1
ATOM 1525 O O . GLY A 1 188 ? -4.958 8.263 16.101 1.00 82.69 188 GLY A O 1
ATOM 1526 N N . SER A 1 189 ? -4.112 8.290 18.164 1.00 78.88 189 SER A N 1
ATOM 1527 C CA . SER A 1 189 ? -3.008 9.208 17.821 1.00 78.88 189 SER A CA 1
ATOM 1528 C C . SER A 1 189 ? -2.160 8.762 16.619 1.00 78.88 189 SER A C 1
ATOM 1530 O O . SER A 1 189 ? -1.622 9.592 15.885 1.00 78.88 189 SER A O 1
ATOM 1532 N N . HIS A 1 190 ? -2.036 7.452 16.387 1.00 84.12 190 HIS A N 1
ATOM 1533 C CA . HIS A 1 190 ? -1.388 6.926 15.186 1.00 84.12 190 HIS A CA 1
ATOM 1534 C C . HIS A 1 190 ? -2.246 7.133 13.929 1.00 84.12 190 HIS A C 1
ATOM 1536 O O . HIS A 1 190 ? -1.720 7.540 12.897 1.00 84.12 190 HIS A O 1
ATOM 1542 N N . TYR A 1 191 ? -3.560 6.916 14.025 1.00 86.69 191 TYR A N 1
ATOM 1543 C CA . TYR A 1 191 ? -4.506 7.169 12.938 1.00 86.69 191 TYR A CA 1
ATOM 1544 C C . TYR A 1 191 ? -4.501 8.642 12.516 1.00 86.69 191 TYR A C 1
ATOM 1546 O O . TYR A 1 191 ? -4.494 8.910 11.320 1.00 86.69 191 TYR A O 1
ATOM 1554 N N . ASP A 1 192 ? -4.420 9.590 13.455 1.00 85.88 192 ASP A N 1
ATOM 1555 C CA . ASP A 1 192 ? -4.402 11.023 13.125 1.00 85.88 192 ASP A CA 1
ATOM 1556 C C . ASP A 1 192 ? -3.200 11.390 12.243 1.00 85.88 192 ASP A C 1
ATOM 1558 O O . ASP A 1 192 ? -3.359 12.034 11.207 1.00 85.88 192 ASP A O 1
ATOM 1562 N N . LYS A 1 193 ? -2.008 10.875 12.571 1.00 88.06 193 LYS A N 1
ATOM 1563 C CA . LYS A 1 193 ? -0.798 11.056 11.746 1.00 88.06 193 LYS A CA 1
ATOM 1564 C C . LYS A 1 193 ? -0.943 10.442 10.353 1.00 88.06 193 LYS A C 1
ATOM 1566 O O . LYS A 1 193 ? -0.489 11.021 9.365 1.00 88.06 193 LYS A O 1
ATOM 1571 N N . LEU A 1 194 ? -1.553 9.260 10.263 1.00 90.00 194 LEU A N 1
ATOM 1572 C CA . LEU A 1 194 ? -1.806 8.598 8.982 1.00 90.00 194 LEU A CA 1
ATOM 1573 C C . LEU A 1 194 ? -2.831 9.382 8.153 1.00 90.00 194 LEU A C 1
ATOM 1575 O O . LEU A 1 194 ? -2.629 9.574 6.958 1.00 90.00 194 LEU A O 1
ATOM 1579 N N . LYS A 1 195 ? -3.880 9.909 8.790 1.00 90.88 195 LYS A N 1
ATOM 1580 C CA . LYS A 1 195 ? -4.895 10.753 8.154 1.00 90.88 195 LYS A CA 1
ATOM 1581 C C . LYS A 1 195 ? -4.291 12.047 7.614 1.00 90.88 195 LYS A C 1
ATOM 1583 O O . LYS A 1 195 ? -4.586 12.420 6.483 1.00 90.88 195 LYS A O 1
ATOM 1588 N N . GLU A 1 196 ? -3.408 12.702 8.367 1.00 90.94 196 GLU A N 1
ATOM 1589 C CA . GLU A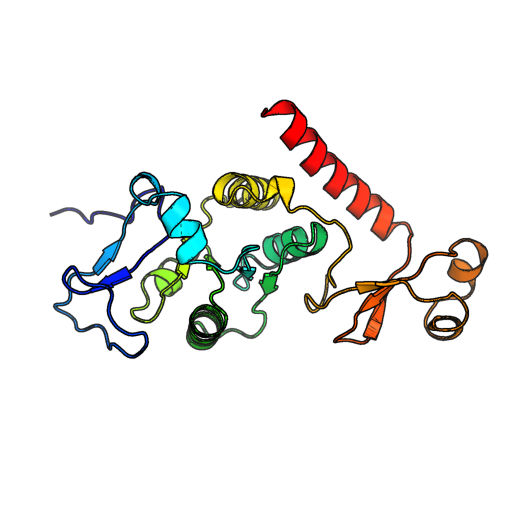 1 196 ? -2.658 13.865 7.878 1.00 90.94 196 GLU A CA 1
ATOM 1590 C C . GLU A 1 196 ? -1.822 13.520 6.643 1.00 90.94 196 GLU A C 1
ATOM 1592 O O . GLU A 1 196 ? -1.812 14.277 5.671 1.00 90.94 196 GLU A O 1
ATOM 1597 N N . LYS A 1 197 ? -1.145 12.364 6.646 1.00 89.62 197 LYS A N 1
ATOM 1598 C CA . LYS A 1 197 ? -0.379 11.899 5.485 1.00 89.62 197 LYS A CA 1
ATOM 1599 C C . LYS A 1 197 ? -1.274 11.690 4.263 1.00 89.62 197 LYS A C 1
ATOM 1601 O O . LYS A 1 197 ? -0.951 12.220 3.202 1.00 89.62 197 LYS A O 1
ATOM 1606 N N . VAL A 1 198 ? -2.396 10.987 4.421 1.00 91.75 198 VAL A N 1
ATOM 1607 C CA . VAL A 1 198 ? -3.392 10.781 3.356 1.00 91.75 198 VAL A CA 1
ATOM 1608 C C . VAL A 1 198 ? -3.887 12.125 2.820 1.00 91.75 198 VAL A C 1
ATOM 1610 O O . VAL A 1 198 ? -3.875 12.349 1.613 1.00 91.75 198 VAL A O 1
ATOM 1613 N N . GLN A 1 199 ? -4.233 13.066 3.703 1.00 91.69 199 GLN A N 1
ATOM 1614 C CA . GLN A 1 199 ? -4.712 14.385 3.292 1.00 91.69 199 GLN A CA 1
ATOM 1615 C C . GLN A 1 199 ? -3.652 15.170 2.512 1.00 91.69 199 GLN A C 1
ATOM 1617 O O . GLN A 1 199 ? -3.990 15.857 1.551 1.00 91.69 199 GLN A O 1
ATOM 1622 N N . ARG A 1 200 ? -2.367 15.067 2.879 1.00 90.12 200 ARG A N 1
ATOM 1623 C CA . ARG A 1 200 ? -1.281 15.689 2.103 1.00 90.12 200 ARG A CA 1
ATOM 1624 C C . ARG A 1 200 ? -1.200 15.127 0.687 1.00 90.12 200 ARG A C 1
ATOM 1626 O O . ARG A 1 200 ? -1.022 15.913 -0.237 1.00 90.12 200 ARG A O 1
ATOM 1633 N N . VAL A 1 201 ? -1.343 13.812 0.520 1.00 88.06 201 VAL A N 1
ATOM 1634 C CA . VAL A 1 201 ? -1.343 13.160 -0.801 1.00 88.06 201 VAL A CA 1
ATOM 1635 C C . VAL A 1 201 ? -2.543 13.629 -1.629 1.00 88.06 201 VAL A C 1
ATOM 1637 O O . VAL A 1 201 ? -2.363 14.120 -2.740 1.00 88.06 201 VAL A O 1
ATOM 1640 N N . ILE A 1 202 ? -3.752 13.592 -1.060 1.00 86.81 202 ILE A N 1
ATOM 1641 C CA . ILE A 1 202 ? -4.983 14.030 -1.745 1.00 86.81 202 ILE A CA 1
ATOM 1642 C C . ILE A 1 202 ? -4.917 15.521 -2.122 1.00 86.81 202 ILE A C 1
ATOM 1644 O O . ILE A 1 202 ? -5.291 15.909 -3.225 1.00 86.81 202 ILE A O 1
ATOM 1648 N N . ASN A 1 203 ? -4.391 16.377 -1.243 1.00 86.69 203 ASN A N 1
ATOM 1649 C CA . ASN A 1 203 ? -4.264 17.808 -1.531 1.00 86.69 203 ASN A CA 1
ATOM 1650 C C . ASN A 1 203 ? -3.240 18.107 -2.636 1.00 86.69 203 ASN A C 1
ATOM 1652 O O . ASN A 1 203 ? -3.367 19.126 -3.312 1.00 86.69 203 ASN A O 1
ATOM 1656 N N . LYS A 1 204 ? -2.206 17.270 -2.805 1.00 79.56 204 LYS A N 1
ATOM 1657 C CA . LYS A 1 204 ? -1.249 17.408 -3.915 1.00 79.56 204 LYS A CA 1
ATOM 1658 C C . LYS A 1 204 ? -1.923 17.112 -5.255 1.00 79.56 204 LYS A C 1
ATOM 1660 O O . LYS A 1 204 ? -1.745 17.898 -6.178 1.00 79.56 204 LYS A O 1
ATOM 1665 N N . MET A 1 205 ? -2.746 16.063 -5.323 1.00 73.94 205 MET A N 1
ATOM 1666 C CA . MET A 1 205 ? -3.537 15.706 -6.510 1.00 73.94 205 MET A CA 1
ATOM 1667 C C . MET A 1 205 ? -4.402 16.881 -6.989 1.00 73.94 205 MET A C 1
ATOM 1669 O O . MET A 1 205 ? -4.346 17.265 -8.150 1.00 73.94 205 MET A O 1
ATOM 1673 N N . GLN A 1 206 ? -5.127 17.529 -6.071 1.00 71.25 206 GLN A N 1
ATOM 1674 C CA . GLN A 1 206 ? -6.011 18.665 -6.383 1.00 71.25 206 GLN A CA 1
ATOM 1675 C C . GLN A 1 206 ? -5.289 19.919 -6.907 1.00 71.25 206 GLN A C 1
ATOM 1677 O O . GLN A 1 206 ? -5.946 20.853 -7.350 1.00 71.25 206 GLN A O 1
ATOM 1682 N N . ARG A 1 207 ? -3.957 19.984 -6.804 1.00 64.75 207 ARG A N 1
ATOM 1683 C CA . ARG A 1 207 ? -3.142 21.102 -7.308 1.00 64.75 207 ARG A CA 1
ATOM 1684 C C . ARG A 1 207 ? -2.445 20.785 -8.633 1.00 64.75 207 ARG A C 1
ATOM 1686 O O . ARG A 1 207 ? -1.799 21.674 -9.180 1.00 64.75 207 ARG A O 1
ATOM 1693 N N . GLN A 1 208 ? -2.494 19.529 -9.076 1.00 54.41 208 GLN A N 1
ATOM 1694 C CA . GLN A 1 208 ? -1.835 19.040 -10.290 1.00 54.41 208 GLN A CA 1
ATOM 1695 C C . GLN A 1 208 ? -2.809 18.825 -11.461 1.00 54.41 208 GLN A C 1
ATOM 1697 O O . GLN A 1 208 ? -2.338 18.651 -12.582 1.00 54.41 208 GLN A O 1
ATOM 1702 N N . GLY A 1 209 ? -4.123 18.852 -11.207 1.00 46.56 209 GLY A N 1
ATOM 1703 C CA . GLY A 1 209 ? -5.179 18.948 -12.225 1.00 46.56 209 GLY A CA 1
ATOM 1704 C C . GLY A 1 209 ? -5.665 20.379 -12.401 1.00 46.56 209 GLY A C 1
ATOM 1705 O O . GLY A 1 209 ? -6.115 20.698 -13.521 1.00 46.56 209 GLY A O 1
#

Solvent-accessible surface area (backbone atoms only — not comparable to full-atom values): 12067 Å² total; per-residue (Å²): 139,76,84,82,69,79,66,95,63,36,40,40,50,57,22,52,71,88,36,84,65,64,81,85,51,79,73,53,98,84,57,48,73,47,70,44,46,46,94,80,54,55,71,71,54,50,62,71,70,39,45,87,76,69,34,34,33,16,36,63,92,35,39,67,47,23,37,53,38,11,43,33,34,39,49,30,45,58,47,83,83,79,54,69,67,58,56,35,51,50,22,63,76,69,42,18,38,31,39,34,76,55,64,65,63,59,66,35,68,62,35,57,45,34,33,65,54,78,58,88,48,65,72,53,38,43,55,49,53,36,63,75,68,64,41,70,88,64,58,40,64,69,38,23,28,68,84,79,42,31,51,43,42,81,47,56,62,79,83,42,51,89,82,46,60,72,79,51,64,75,79,49,77,61,33,33,30,20,75,72,80,61,53,75,46,61,74,48,81,68,44,54,56,50,50,52,52,52,50,53,54,56,56,50,52,74,73,75,114

Organism: NCBI:txid2709311

Radius of gyration: 19.66 Å; Cα contacts (8 Å, |Δi|>4): 327; chains: 1; bounding box: 50×42×59 Å

pLDDT: mean 77.69, std 19.64, range [26.8, 97.94]

Foldseek 3Di:
DDDPDDDPQFFFAWDWQPHRDDLPDDDDPPTDTDGDRCVPPDPVVVPVQAPVVAAAEEEQLLLLLQLLCLQQVHHYHYDPPDDLVVRLVCCVVVVHAYEDCDVVSVVHNSRRGYDRQDDPDNLVSNVCVCVSSVCLVVGDGPQADSPGRAGKDWDACVVCVVVDDPVCSVPWGTWIAGPPPRDIDTDDPVNVVSVVSVVVSNVVVVVVD

InterPro domains:
  IPR002782 Mut7-C RNAse domain [PF01927] (55-197)
  IPR027798 Ubiquitin Mut7-C domain [PF14451] (2-40)

Mean predicted aligned error: 10.16 Å

Secondary structure (DSSP, 8-state):
----PPPTT-EEPEEETTB---TT----TT--EEE--GGGS-HHHHHHHS-SS--EEE-GGGHHHHHHHHHTT--EEE--S--HHHHHHHHHHHTPEEEES-HHHHHSTT--SEEE---SSHHHHHHHHHHHTTGGGG--TT-B-TTT-PBEEEE-TTTTTTTS-HHHHTT---EEEETTT--EEE-SHHHHHHHHHHHHHHHHHTTT-

Nearest PDB structures (foldseek):
  1o4w-assembly1_A-2  TM=4.538E-01  e=2.138E-01  Archaeoglobus fulgidus
  8ed5-assembly1_A  TM=5.146E-01  e=9.012E-01  Pseudorhizobium banfieldiae
  1cf2-assembly1_Q  TM=3.839E-01  e=9.122E+00  Methanothermus fervidus
  1njr-assembly1_A  TM=2.523E-01  e=5.887E+00  Saccharomyces cerevisiae